Protein AF-A0A1F4HMY3-F1 (afdb_monomer)

Mean predicted aligned error: 10.83 Å

Radius of gyration: 18.83 Å; Cα contacts (8 Å, |Δi|>4): 288; chains: 1; bounding box: 43×31×56 Å

Nearest PDB structures (foldseek):
  2gb5-assembly1_B  TM=5.954E-01  e=1.796E-12  Escherichia coli K-12
  5isy-assembly1_C  TM=5.481E-01  e=9.722E-13  Escherichia coli K-12
  5isy-assembly1_A  TM=5.514E-01  e=5.417E-12  Escherichia coli K-12
  5iw5-assembly2_A-3  TM=5.013E-01  e=1.909E-12  Escherichia coli B354
  6o3p-assembly1_B  TM=5.286E-01  e=3.718E-08  Mus musculus

Foldseek 3Di:
DPFWDKDFQDLDLDPDADPCVVQVVQFLAKDWQQDDPNHTDMQTHHPDHDPRIDIDGLVVVLVSHDVVVSVSSVVSSQQVQCQVQPLAQNVPRHDFDFDDDAHDPGDPVRRVQVRCCQAFNWGWDDWDWDDWDFDVRVTDIDTDTDTHTDDGGGDGHPSRHPDDDDDDLVGGDDAHDPVDPRSVVSVVVSVCVVVVNDD

Structure (mmCIF, N/CA/C/O backbone):
data_AF-A0A1F4HMY3-F1
#
_entry.id   AF-A0A1F4HMY3-F1
#
loop_
_atom_site.group_PDB
_atom_site.id
_atom_site.type_symbol
_atom_site.label_atom_id
_atom_site.label_alt_id
_atom_site.label_comp_id
_atom_site.label_asym_id
_atom_site.label_entity_id
_atom_site.label_seq_id
_atom_site.pdbx_PDB_ins_code
_atom_site.Cartn_x
_atom_site.Cartn_y
_atom_site.Cartn_z
_atom_site.occupancy
_atom_site.B_iso_or_equiv
_atom_site.auth_seq_id
_atom_site.auth_comp_id
_atom_site.auth_asym_id
_atom_site.auth_atom_id
_atom_site.pdbx_PDB_model_num
ATOM 1 N N . MET A 1 1 ? 6.008 -14.952 -5.592 1.00 52.78 1 MET A N 1
ATOM 2 C CA . MET A 1 1 ? 7.063 -13.999 -5.964 1.00 52.78 1 MET A CA 1
ATOM 3 C C . MET A 1 1 ? 7.029 -13.856 -7.468 1.00 52.78 1 MET A C 1
ATOM 5 O O . MET A 1 1 ? 7.242 -14.863 -8.141 1.00 52.78 1 MET A O 1
ATOM 9 N N . GLN A 1 2 ? 6.734 -12.659 -7.979 1.00 61.81 2 GLN A N 1
ATOM 10 C CA . GLN A 1 2 ? 6.996 -12.291 -9.372 1.00 61.81 2 GLN A CA 1
ATOM 11 C C . GLN A 1 2 ? 8.471 -12.614 -9.659 1.00 61.81 2 GLN A C 1
ATOM 13 O O . GLN A 1 2 ? 9.373 -12.040 -9.049 1.00 61.81 2 GLN A O 1
ATOM 18 N N . ARG A 1 3 ? 8.725 -13.640 -10.476 1.00 74.31 3 ARG A N 1
ATOM 19 C CA . ARG A 1 3 ? 10.076 -14.204 -10.664 1.00 74.31 3 ARG A CA 1
ATOM 20 C C . ARG A 1 3 ? 10.751 -13.730 -11.933 1.00 74.31 3 ARG A C 1
ATOM 22 O O . ARG A 1 3 ? 11.935 -14.007 -12.104 1.00 74.31 3 ARG A O 1
ATOM 29 N N . GLU A 1 4 ? 10.022 -13.034 -12.792 1.00 88.31 4 GLU A N 1
ATOM 30 C CA . GLU A 1 4 ? 10.475 -12.654 -14.118 1.00 88.31 4 GLU A CA 1
ATOM 31 C C . GLU A 1 4 ? 10.206 -11.171 -14.359 1.00 88.31 4 GLU A C 1
ATOM 33 O O . GLU A 1 4 ? 9.163 -10.647 -13.967 1.00 88.31 4 GLU A O 1
ATOM 38 N N . LEU A 1 5 ? 11.176 -10.509 -14.982 1.00 89.81 5 LEU A N 1
ATOM 39 C CA . LEU A 1 5 ? 11.075 -9.152 -15.496 1.00 89.81 5 LEU A CA 1
ATOM 40 C C . LEU A 1 5 ? 11.056 -9.244 -17.021 1.00 89.81 5 LEU A C 1
ATOM 42 O O . LEU A 1 5 ? 11.906 -9.919 -17.605 1.00 89.81 5 LEU A O 1
ATOM 46 N N . LEU A 1 6 ? 10.097 -8.577 -17.658 1.00 89.94 6 LEU A N 1
ATOM 47 C CA . LEU A 1 6 ? 10.089 -8.448 -19.109 1.00 89.94 6 LEU A CA 1
ATOM 48 C C . LEU A 1 6 ? 11.174 -7.448 -19.513 1.00 89.94 6 LEU A C 1
ATOM 50 O O . LEU A 1 6 ? 11.216 -6.339 -18.986 1.00 89.94 6 LEU A O 1
ATOM 54 N N . LEU A 1 7 ? 12.039 -7.841 -20.443 1.00 86.44 7 LEU A N 1
ATOM 55 C CA . LEU A 1 7 ? 13.052 -6.976 -21.047 1.00 86.44 7 LEU A CA 1
ATOM 56 C C . LEU A 1 7 ? 12.961 -7.074 -22.576 1.00 86.44 7 LEU A C 1
ATOM 58 O O . LEU A 1 7 ? 12.654 -8.158 -23.075 1.00 86.44 7 LEU A O 1
ATOM 62 N N . PRO A 1 8 ? 13.236 -5.992 -23.322 1.00 83.06 8 PRO A N 1
ATOM 63 C CA . PRO A 1 8 ? 13.287 -6.055 -24.776 1.00 83.06 8 PRO A CA 1
ATOM 64 C C . PRO A 1 8 ? 14.425 -6.974 -25.257 1.00 83.06 8 PRO A C 1
ATOM 66 O O . PRO A 1 8 ? 15.438 -7.157 -24.572 1.00 83.06 8 PRO A O 1
ATOM 69 N N . ASP A 1 9 ? 14.242 -7.570 -26.435 1.00 73.19 9 ASP A N 1
ATOM 70 C CA . ASP A 1 9 ? 15.169 -8.547 -27.025 1.00 73.19 9 ASP A CA 1
ATOM 71 C C . ASP A 1 9 ? 16.555 -7.960 -27.318 1.00 73.19 9 ASP A C 1
ATOM 73 O O . ASP A 1 9 ? 17.570 -8.645 -27.163 1.00 73.19 9 ASP A O 1
ATOM 77 N N . GLU A 1 10 ? 16.616 -6.678 -27.679 1.00 63.47 10 GLU A N 1
ATOM 78 C CA . GLU A 1 10 ? 17.872 -5.968 -27.885 1.00 63.47 10 GLU A CA 1
ATOM 79 C C . GLU A 1 10 ? 18.423 -5.463 -26.547 1.00 63.47 10 GLU A C 1
ATOM 81 O O . GLU A 1 10 ? 17.787 -4.699 -25.821 1.00 63.47 10 GLU A O 1
ATOM 86 N N . GLN A 1 11 ? 19.638 -5.907 -26.219 1.00 56.41 11 GLN A N 1
ATOM 87 C CA . GLN A 1 11 ? 20.455 -5.387 -25.124 1.00 56.41 11 GLN A CA 1
ATOM 88 C C . GLN A 1 11 ? 20.822 -3.919 -25.403 1.00 56.41 11 GLN A C 1
ATOM 90 O O . GLN A 1 11 ? 21.946 -3.626 -25.800 1.00 56.41 11 GLN A O 1
ATOM 95 N N . ALA A 1 12 ? 19.893 -2.987 -25.213 1.00 48.97 12 ALA A N 1
ATOM 96 C CA . ALA A 1 12 ? 20.230 -1.575 -25.158 1.00 48.97 12 ALA A CA 1
ATOM 97 C C . ALA A 1 12 ? 20.600 -1.234 -23.701 1.00 48.97 12 ALA A C 1
ATOM 99 O O . ALA A 1 12 ? 19.738 -1.319 -22.823 1.00 48.97 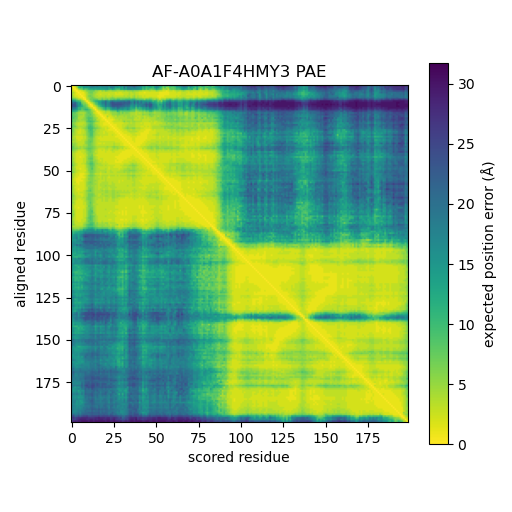12 ALA A O 1
ATOM 100 N N . PRO A 1 13 ? 21.865 -0.884 -23.403 1.00 50.09 13 PRO A N 1
ATOM 101 C CA . PRO A 1 13 ? 22.283 -0.477 -22.058 1.00 50.09 13 PRO A CA 1
ATOM 102 C C . PRO A 1 13 ? 21.598 0.818 -21.586 1.00 50.09 13 PRO A C 1
ATOM 104 O O . PRO A 1 13 ? 21.563 1.083 -20.386 1.00 50.09 13 PRO A O 1
ATOM 107 N N . ASP A 1 14 ? 20.993 1.565 -22.514 1.00 54.25 14 ASP A N 1
ATOM 108 C CA . ASP A 1 14 ? 20.236 2.784 -22.260 1.00 54.25 14 ASP A CA 1
ATOM 109 C C . ASP A 1 14 ? 18.737 2.499 -22.402 1.00 54.25 14 ASP A C 1
ATOM 111 O O . ASP A 1 14 ? 18.151 2.595 -23.482 1.00 54.25 14 ASP A O 1
ATOM 115 N N . PHE A 1 15 ? 18.109 2.113 -21.292 1.00 64.44 15 PHE A N 1
ATOM 116 C CA . PHE A 1 15 ? 16.655 2.035 -21.178 1.00 64.44 15 PHE A CA 1
ATOM 117 C C . PHE A 1 15 ? 16.069 3.429 -21.438 1.00 64.44 15 PHE A C 1
ATOM 119 O O . PHE A 1 15 ? 16.101 4.296 -20.564 1.00 64.44 15 PHE A O 1
ATOM 126 N N . GLN A 1 16 ? 15.559 3.668 -22.645 1.00 70.88 16 GLN A N 1
ATOM 127 C CA . GLN A 1 16 ? 14.790 4.880 -22.902 1.00 70.88 16 GLN A CA 1
ATOM 128 C C . GLN A 1 16 ? 13.424 4.782 -22.211 1.00 70.88 16 GLN A C 1
ATOM 130 O O . GLN A 1 16 ? 12.864 3.682 -22.123 1.00 70.88 16 GLN A O 1
ATOM 135 N N . PRO A 1 17 ? 12.873 5.910 -21.725 1.00 78.44 17 PRO A N 1
ATOM 136 C CA . PRO A 1 17 ? 11.506 5.956 -21.230 1.00 78.44 17 PRO A CA 1
ATOM 137 C C . PRO A 1 17 ? 10.535 5.378 -22.259 1.00 78.44 17 PRO A C 1
ATOM 139 O O . PRO A 1 17 ? 10.611 5.681 -23.449 1.00 78.44 17 PRO A O 1
ATOM 142 N N . LEU A 1 18 ? 9.636 4.520 -21.791 1.00 80.88 18 LEU A N 1
ATOM 143 C CA . LEU A 1 18 ? 8.630 3.881 -22.628 1.00 80.88 18 LEU A CA 1
ATOM 144 C C . LEU A 1 18 ? 7.341 4.700 -22.606 1.00 80.88 18 LEU A C 1
ATOM 146 O O . LEU A 1 18 ? 7.006 5.313 -21.594 1.00 80.88 18 LEU A O 1
ATOM 150 N N . GLU A 1 19 ? 6.568 4.619 -23.688 1.00 81.56 19 GLU A N 1
ATOM 151 C CA . GLU A 1 19 ? 5.183 5.101 -23.736 1.00 81.56 19 GLU A CA 1
ATOM 152 C C . GLU A 1 19 ? 4.296 4.257 -22.805 1.00 81.56 19 GLU A C 1
ATOM 154 O O . GLU A 1 19 ? 3.671 3.273 -23.212 1.00 81.56 19 GLU A O 1
ATOM 159 N N . VAL A 1 20 ? 4.281 4.620 -21.519 1.00 79.38 20 VAL A N 1
ATOM 160 C CA . VAL A 1 20 ? 3.690 3.822 -20.435 1.00 79.38 20 VAL A CA 1
ATOM 161 C C . VAL A 1 20 ? 2.186 3.608 -20.608 1.00 79.38 20 VAL A C 1
ATOM 163 O O . VAL A 1 20 ? 1.672 2.548 -20.255 1.00 79.38 20 VAL A O 1
ATOM 166 N N . ALA A 1 21 ? 1.488 4.560 -21.238 1.00 81.38 21 ALA A N 1
ATOM 167 C CA . ALA A 1 21 ? 0.049 4.493 -21.491 1.00 81.38 21 ALA A CA 1
ATOM 168 C C . ALA A 1 21 ? -0.360 3.213 -22.239 1.00 81.38 21 ALA A C 1
ATOM 170 O O . ALA A 1 21 ? -1.387 2.614 -21.920 1.00 81.38 21 ALA A O 1
ATOM 171 N N . ARG A 1 22 ? 0.476 2.743 -23.177 1.00 82.19 22 ARG A N 1
ATOM 172 C CA . ARG A 1 22 ? 0.248 1.487 -23.905 1.00 82.19 22 ARG A CA 1
ATOM 173 C C . ARG A 1 22 ? 0.240 0.278 -22.973 1.00 82.19 22 ARG A C 1
ATOM 175 O O . ARG A 1 22 ? -0.554 -0.632 -23.162 1.00 82.19 22 ARG A O 1
ATOM 182 N N . PHE A 1 23 ? 1.135 0.253 -21.993 1.00 84.12 23 PHE A N 1
ATOM 183 C CA . PHE A 1 23 ? 1.281 -0.882 -21.085 1.00 84.12 23 PHE A CA 1
ATOM 184 C C . PHE A 1 23 ? 0.245 -0.845 -19.962 1.00 84.12 23 PHE A C 1
ATOM 186 O O . PHE A 1 23 ? -0.242 -1.892 -19.552 1.00 84.12 23 PHE A O 1
ATOM 193 N N . LEU A 1 24 ? -0.131 0.350 -19.497 1.00 83.75 24 LEU A N 1
ATOM 194 C CA . LEU A 1 24 ? -1.151 0.519 -18.460 1.00 83.75 24 LEU A CA 1
ATOM 195 C C . LEU A 1 24 ? -2.551 0.113 -18.928 1.00 83.75 24 LEU A C 1
ATOM 197 O O . LEU A 1 24 ? -3.347 -0.319 -18.099 1.00 83.75 24 LEU A O 1
ATOM 201 N N . ALA A 1 25 ? -2.850 0.247 -20.223 1.00 83.44 25 ALA A N 1
ATOM 202 C CA . ALA A 1 25 ? -4.143 -0.140 -20.785 1.00 83.44 25 ALA A CA 1
ATOM 203 C C . ALA A 1 25 ? -4.409 -1.654 -20.680 1.00 83.44 25 ALA A C 1
ATOM 205 O O . ALA A 1 25 ? -5.534 -2.056 -20.396 1.00 83.44 25 ALA A O 1
ATOM 206 N N . ASP A 1 26 ? -3.366 -2.471 -20.853 1.00 84.38 26 ASP A N 1
ATOM 207 C CA . ASP A 1 26 ? -3.456 -3.938 -20.855 1.00 84.38 26 ASP A CA 1
ATOM 208 C C . ASP A 1 26 ? -3.020 -4.571 -19.517 1.00 84.38 26 ASP A C 1
ATOM 210 O O . ASP A 1 26 ? -2.945 -5.797 -19.392 1.00 84.38 26 ASP A O 1
ATOM 214 N N . ALA A 1 27 ? -2.691 -3.755 -18.511 1.00 87.81 27 ALA A N 1
ATOM 215 C CA . ALA A 1 27 ? -2.152 -4.228 -17.243 1.00 87.81 27 ALA A CA 1
ATOM 216 C C . ALA A 1 27 ? -3.227 -4.866 -16.348 1.00 87.81 27 ALA A C 1
ATOM 218 O O . ALA A 1 27 ? -4.287 -4.295 -16.106 1.00 87.81 27 ALA A O 1
ATOM 219 N N . THR A 1 28 ? -2.914 -6.031 -15.778 1.00 86.94 28 THR A N 1
ATOM 220 C CA . THR A 1 28 ? -3.741 -6.699 -14.757 1.00 86.94 28 THR A CA 1
ATOM 221 C C . THR A 1 28 ? -3.465 -6.193 -13.341 1.00 86.94 28 THR A C 1
ATOM 223 O O . THR A 1 28 ? -4.239 -6.475 -12.432 1.00 86.94 28 THR A O 1
ATOM 226 N N . ALA A 1 29 ? -2.331 -5.521 -13.141 1.00 84.06 29 ALA A N 1
ATOM 227 C CA . ALA A 1 29 ? -1.952 -4.823 -11.916 1.00 84.06 29 ALA A CA 1
ATOM 228 C C . ALA A 1 29 ? -0.993 -3.688 -12.289 1.00 84.06 29 ALA A C 1
ATOM 230 O O . ALA A 1 29 ? -0.171 -3.860 -13.198 1.00 84.06 29 ALA A O 1
ATOM 231 N N . ARG A 1 30 ? -1.090 -2.548 -11.604 1.00 88.25 30 ARG A N 1
ATOM 232 C CA . ARG A 1 30 ? -0.265 -1.360 -11.856 1.00 88.25 30 ARG A CA 1
ATOM 233 C C . ARG A 1 30 ? 0.034 -0.649 -10.543 1.00 88.25 30 ARG A C 1
ATOM 235 O O . ARG A 1 30 ? -0.871 -0.481 -9.744 1.00 88.25 30 ARG A O 1
ATOM 242 N N . HIS A 1 31 ? 1.282 -0.245 -10.359 1.00 83.81 31 HIS A N 1
ATOM 243 C CA . HIS A 1 31 ? 1.765 0.460 -9.173 1.00 83.81 31 HIS A CA 1
ATOM 244 C C . HIS A 1 31 ? 2.697 1.580 -9.618 1.00 83.81 31 HIS A C 1
ATOM 246 O O . HIS A 1 31 ? 3.630 1.329 -10.388 1.00 83.81 31 HIS A O 1
ATOM 252 N N . TYR A 1 32 ? 2.447 2.804 -9.166 1.00 87.00 32 TYR A N 1
ATOM 253 C CA . TYR A 1 32 ? 3.378 3.906 -9.378 1.00 87.00 32 TYR A CA 1
ATOM 254 C C . TYR A 1 32 ? 4.542 3.786 -8.384 1.00 87.00 32 TYR A C 1
ATOM 256 O O . TYR A 1 32 ? 4.349 3.386 -7.242 1.00 87.00 32 TYR A O 1
ATOM 264 N N . LEU A 1 33 ? 5.774 4.030 -8.837 1.00 83.06 33 LEU A N 1
ATOM 265 C CA . LEU A 1 33 ? 6.992 3.848 -8.029 1.00 83.06 33 LEU A CA 1
ATOM 266 C C . LEU A 1 33 ? 7.735 5.165 -7.752 1.00 83.06 33 LEU A C 1
ATOM 268 O O . LEU A 1 33 ? 8.851 5.126 -7.213 1.00 83.06 33 LEU A O 1
ATOM 272 N N . GLY A 1 34 ? 7.160 6.296 -8.163 1.00 81.31 34 GLY A N 1
ATOM 273 C CA . GLY A 1 34 ? 7.780 7.618 -8.136 1.00 81.31 34 GLY A CA 1
ATOM 274 C C . GLY A 1 34 ? 8.546 7.974 -9.418 1.00 81.31 34 GLY A C 1
ATOM 275 O O . GLY A 1 34 ? 8.424 7.321 -10.457 1.00 81.31 34 GLY A O 1
ATOM 276 N N . ARG A 1 35 ? 9.375 9.026 -9.342 1.00 86.75 35 ARG A N 1
ATOM 277 C CA . ARG A 1 35 ? 10.197 9.523 -10.465 1.00 86.75 35 ARG A CA 1
ATOM 278 C C . ARG A 1 35 ? 11.673 9.175 -10.308 1.00 86.75 35 ARG A C 1
ATOM 280 O O . ARG A 1 35 ? 12.255 9.368 -9.243 1.00 86.75 35 ARG A O 1
ATOM 287 N N . LEU A 1 36 ? 12.309 8.770 -11.406 1.00 83.88 36 LEU A N 1
ATOM 288 C CA . LEU A 1 36 ? 13.759 8.606 -11.520 1.00 83.88 36 LEU A CA 1
ATOM 289 C C . LEU A 1 36 ? 14.289 9.507 -12.636 1.00 83.88 36 LEU A C 1
ATOM 291 O O . LEU A 1 36 ? 13.929 9.318 -13.791 1.00 83.88 36 LEU A O 1
ATOM 295 N N . ALA A 1 37 ? 15.156 10.469 -12.301 1.00 86.00 37 ALA A N 1
ATOM 296 C CA . ALA A 1 37 ? 15.707 11.432 -13.266 1.00 86.00 37 ALA A CA 1
ATOM 297 C C . ALA A 1 37 ? 14.615 12.070 -14.151 1.00 86.00 37 ALA A C 1
ATOM 299 O O . ALA A 1 37 ? 14.727 12.099 -15.371 1.00 86.00 37 ALA A O 1
ATOM 300 N N . GLU A 1 38 ? 13.540 12.536 -13.506 1.00 85.88 38 GLU A N 1
ATOM 301 C CA . GLU A 1 38 ? 12.350 13.129 -14.133 1.00 85.88 38 GLU A CA 1
ATOM 302 C C . GLU A 1 38 ? 11.441 12.173 -14.922 1.00 85.88 38 GLU A C 1
ATOM 304 O O . GLU A 1 38 ? 10.399 12.612 -15.408 1.00 85.88 38 GLU A O 1
ATOM 309 N N . VAL A 1 39 ? 11.755 10.879 -14.969 1.00 86.19 39 VAL A N 1
ATOM 310 C CA . VAL A 1 39 ? 10.951 9.855 -15.643 1.00 86.19 39 VAL A CA 1
ATOM 311 C C . VAL A 1 39 ? 10.036 9.151 -14.645 1.00 86.19 39 VAL A C 1
ATOM 313 O O . VAL A 1 39 ? 10.506 8.605 -13.644 1.00 86.19 39 VAL A O 1
ATOM 316 N N . ASP A 1 40 ? 8.736 9.138 -14.931 1.00 88.31 40 ASP A N 1
ATOM 317 C CA . ASP A 1 40 ? 7.738 8.403 -14.151 1.00 88.31 40 ASP A CA 1
ATOM 318 C C . ASP A 1 40 ? 7.987 6.895 -14.243 1.00 88.31 40 ASP A C 1
ATOM 320 O O . ASP A 1 40 ? 8.066 6.315 -15.329 1.00 88.31 40 ASP A O 1
ATOM 324 N N . CYS A 1 41 ? 8.113 6.246 -13.090 1.00 88.81 41 CYS A N 1
ATOM 325 C CA . CYS A 1 41 ? 8.402 4.825 -12.995 1.00 88.81 41 CYS A CA 1
ATOM 326 C C . CYS A 1 41 ? 7.158 4.063 -12.547 1.00 88.81 41 CYS A C 1
ATOM 328 O O . CYS A 1 41 ? 6.557 4.377 -11.525 1.00 88.81 41 CYS A O 1
ATOM 330 N N . TRP A 1 42 ? 6.809 3.016 -13.289 1.00 91.50 42 TRP A N 1
ATOM 331 C CA . TRP A 1 42 ? 5.642 2.181 -13.020 1.00 91.50 42 TRP A CA 1
ATOM 332 C C . TRP A 1 42 ? 6.041 0.708 -12.953 1.00 91.50 42 TRP A C 1
ATOM 334 O O . TRP A 1 42 ? 6.845 0.236 -13.759 1.00 91.50 42 TRP A O 1
ATOM 344 N N . ALA A 1 43 ? 5.447 -0.036 -12.024 1.00 90.50 43 ALA A N 1
ATOM 345 C CA . ALA A 1 43 ? 5.414 -1.490 -12.061 1.00 90.50 43 ALA A CA 1
ATOM 346 C C . ALA A 1 43 ? 4.091 -1.940 -12.676 1.00 90.50 43 ALA A C 1
ATOM 348 O O . ALA A 1 43 ? 3.026 -1.515 -12.236 1.00 90.50 43 ALA A O 1
ATOM 349 N N . VAL A 1 44 ? 4.150 -2.823 -13.671 1.00 91.62 44 VAL A N 1
ATOM 350 C CA . VAL A 1 44 ? 2.955 -3.366 -14.325 1.00 91.62 44 VAL A CA 1
ATOM 351 C C . VAL A 1 44 ? 3.045 -4.882 -14.441 1.00 91.62 44 VAL A C 1
ATOM 353 O O . VAL A 1 44 ? 4.106 -5.433 -14.736 1.00 91.62 44 VAL A O 1
ATOM 356 N N . SER A 1 45 ? 1.919 -5.560 -14.227 1.00 90.62 45 SER A N 1
ATOM 357 C CA . SER A 1 45 ? 1.743 -6.971 -14.570 1.00 90.62 45 SER A CA 1
ATOM 358 C C . SER A 1 45 ? 0.930 -7.061 -15.854 1.00 90.62 45 SER A C 1
ATOM 360 O O . SER A 1 45 ? -0.155 -6.491 -15.931 1.00 90.62 45 SER A O 1
ATOM 362 N N . LEU A 1 46 ? 1.445 -7.773 -16.855 1.00 89.94 46 LEU A N 1
ATOM 363 C CA . LEU A 1 46 ? 0.784 -7.971 -18.145 1.00 89.94 46 LEU A CA 1
ATOM 364 C C . LEU A 1 46 ? 0.311 -9.425 -18.273 1.00 89.94 46 LEU A C 1
ATOM 366 O O . LEU A 1 46 ? 0.997 -10.326 -17.782 1.00 89.94 46 LEU A O 1
ATOM 370 N N . PRO A 1 47 ? -0.810 -9.687 -18.967 1.00 87.62 47 PRO A N 1
ATOM 371 C CA . PRO A 1 47 ? -1.318 -11.044 -19.162 1.00 87.62 47 PRO A CA 1
ATOM 372 C C . PRO A 1 47 ? -0.405 -11.896 -20.061 1.00 87.62 47 PRO A C 1
ATOM 374 O O . PRO A 1 47 ? -0.415 -13.122 -19.957 1.00 87.62 47 PRO A O 1
ATOM 377 N N . ALA A 1 48 ? 0.387 -11.263 -20.934 1.00 89.25 48 ALA A N 1
ATOM 378 C CA . ALA A 1 48 ? 1.387 -11.908 -21.779 1.00 89.25 48 ALA A CA 1
ATOM 379 C C . ALA A 1 48 ? 2.531 -10.932 -22.140 1.00 89.25 48 ALA A C 1
ATOM 381 O O . ALA A 1 48 ? 2.315 -9.716 -22.129 1.00 89.25 48 ALA A O 1
ATOM 382 N N . PRO A 1 49 ? 3.735 -11.432 -22.488 1.00 89.12 49 PRO A N 1
ATOM 383 C CA . PRO A 1 49 ? 4.824 -10.602 -23.000 1.00 89.12 49 PRO A CA 1
ATOM 384 C C . PRO A 1 49 ? 4.440 -9.881 -24.307 1.00 89.12 49 PRO A C 1
ATOM 386 O O . PRO A 1 49 ? 3.944 -10.529 -25.234 1.00 89.12 49 PRO A O 1
ATOM 389 N N . PRO A 1 50 ? 4.690 -8.566 -24.429 1.00 87.19 50 PRO A N 1
ATOM 390 C CA . PRO A 1 50 ? 4.531 -7.844 -25.690 1.00 87.19 50 PRO A CA 1
ATOM 391 C C . PRO A 1 50 ? 5.494 -8.351 -26.782 1.00 87.19 50 PRO A C 1
ATOM 393 O O . PRO A 1 50 ? 6.554 -8.894 -26.467 1.00 87.19 50 PRO A O 1
ATOM 396 N N . PRO A 1 51 ? 5.196 -8.135 -28.078 1.00 85.75 51 PRO A N 1
ATOM 397 C CA . PRO A 1 51 ? 6.125 -8.471 -29.157 1.00 85.75 51 PRO A CA 1
ATOM 398 C C . PRO A 1 51 ? 7.500 -7.812 -28.970 1.00 85.75 51 PRO A C 1
ATOM 400 O O . PRO A 1 51 ? 7.577 -6.606 -28.731 1.00 85.75 51 PRO A O 1
ATOM 403 N N . GLY A 1 52 ? 8.571 -8.603 -29.092 1.00 86.19 52 GLY A N 1
ATOM 404 C CA . GLY A 1 52 ? 9.953 -8.148 -28.892 1.00 86.19 52 GLY A CA 1
ATOM 405 C C . GLY A 1 52 ? 10.379 -8.010 -27.426 1.00 86.19 52 GLY A C 1
ATOM 406 O O . GLY A 1 52 ? 11.437 -7.442 -27.166 1.00 86.19 52 GLY A O 1
ATOM 407 N N . TRP A 1 53 ? 9.562 -8.490 -26.481 1.00 88.25 53 TRP A N 1
ATOM 408 C CA . TRP A 1 53 ? 9.883 -8.558 -25.058 1.00 88.25 53 TRP A CA 1
ATOM 409 C C . TRP A 1 53 ? 9.954 -10.005 -24.589 1.00 88.25 53 TRP A C 1
ATOM 411 O O . TRP A 1 53 ? 9.064 -10.812 -24.864 1.00 88.25 53 TRP A O 1
ATOM 421 N N . GLN A 1 54 ? 10.978 -10.312 -23.802 1.00 87.94 54 GLN A N 1
ATOM 422 C CA . GLN A 1 54 ? 11.200 -11.635 -23.241 1.00 87.94 54 GLN A CA 1
ATOM 423 C C . GLN A 1 54 ? 11.190 -11.608 -21.711 1.00 87.94 54 GLN A C 1
ATOM 425 O O . GLN A 1 54 ? 11.813 -10.731 -21.100 1.00 87.94 54 GLN A O 1
ATOM 430 N N . PRO A 1 55 ? 10.532 -12.587 -21.063 1.00 90.94 55 PRO A N 1
ATOM 431 C CA . PRO A 1 55 ? 10.662 -12.784 -19.630 1.00 90.94 55 PRO A CA 1
ATOM 432 C C . PRO A 1 55 ? 12.080 -13.245 -19.300 1.00 90.94 55 PRO A C 1
ATOM 434 O O . PRO A 1 55 ? 12.600 -14.199 -19.879 1.00 90.94 55 PRO A O 1
ATOM 437 N N . ARG A 1 56 ? 12.716 -12.569 -18.343 1.00 89.88 56 ARG A N 1
ATOM 438 C CA . ARG A 1 56 ? 14.004 -12.980 -17.782 1.00 89.88 56 ARG A CA 1
ATOM 439 C C . ARG A 1 56 ? 13.891 -13.163 -16.277 1.00 89.88 56 ARG A C 1
ATOM 441 O O . ARG A 1 56 ? 13.260 -12.330 -15.628 1.00 89.88 56 ARG A O 1
ATOM 448 N N . PRO A 1 57 ? 14.547 -14.177 -15.682 1.00 89.38 57 PRO A N 1
ATOM 449 C CA . PRO A 1 57 ? 14.568 -14.335 -14.234 1.00 89.38 57 PRO A CA 1
ATOM 450 C C . PRO A 1 57 ? 15.043 -13.051 -13.546 1.00 89.38 57 PRO A C 1
ATOM 452 O O . PRO A 1 57 ? 16.123 -12.548 -13.857 1.00 89.38 57 PRO A O 1
ATOM 455 N N . LEU A 1 58 ? 14.265 -12.545 -12.588 1.00 86.12 58 LEU A N 1
ATOM 456 C CA . LEU A 1 58 ? 14.434 -11.226 -11.969 1.00 86.12 58 LEU A CA 1
ATOM 457 C C . LEU A 1 58 ? 15.869 -10.985 -11.487 1.00 86.12 58 LEU A C 1
ATOM 459 O O . LEU A 1 58 ? 16.456 -9.949 -11.773 1.00 86.12 58 LEU A O 1
ATOM 463 N N . ARG A 1 59 ? 16.472 -11.974 -10.815 1.00 82.19 59 ARG A N 1
ATOM 464 C CA . ARG A 1 59 ? 17.862 -11.884 -10.341 1.00 82.19 59 ARG A CA 1
ATOM 465 C C . ARG A 1 59 ? 18.851 -11.663 -11.489 1.00 82.19 59 ARG A C 1
ATOM 467 O O . ARG A 1 59 ? 19.741 -10.830 -11.365 1.00 82.19 59 ARG A O 1
ATOM 474 N N . SER A 1 60 ? 18.704 -12.412 -12.582 1.00 82.88 60 SER A N 1
ATOM 475 C CA . SER A 1 60 ? 19.573 -12.285 -13.755 1.00 82.88 60 SER A CA 1
ATOM 476 C C . SER A 1 60 ? 19.333 -10.960 -14.477 1.00 82.88 60 SER A C 1
ATOM 478 O O . SER A 1 60 ? 20.293 -10.317 -14.887 1.00 82.88 60 SER A O 1
ATOM 480 N N . ALA A 1 61 ? 18.076 -10.518 -14.565 1.00 86.00 61 ALA A N 1
ATOM 481 C CA . ALA A 1 61 ? 17.717 -9.226 -15.136 1.00 86.00 61 ALA A CA 1
ATOM 482 C C . ALA A 1 61 ? 18.344 -8.066 -14.344 1.00 86.00 61 ALA A C 1
ATOM 484 O O . ALA A 1 61 ? 19.050 -7.246 -14.923 1.00 86.00 61 AL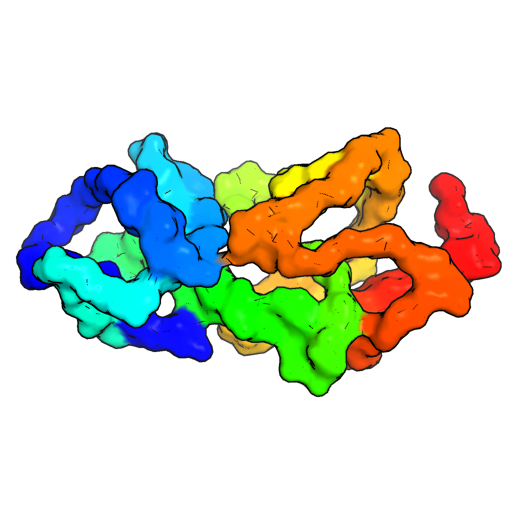A A O 1
ATOM 485 N N . MET A 1 62 ? 18.187 -8.047 -13.017 1.00 84.75 62 MET A N 1
ATOM 486 C CA . MET A 1 62 ? 18.771 -7.024 -12.138 1.00 84.75 62 MET A CA 1
ATOM 487 C C . MET A 1 62 ? 20.296 -6.934 -12.265 1.00 84.75 62 MET A C 1
ATOM 489 O O . MET A 1 62 ? 20.838 -5.838 -12.231 1.00 84.75 62 MET A O 1
ATOM 493 N N . GLN A 1 63 ? 20.984 -8.068 -12.433 1.00 80.19 63 GLN A N 1
ATOM 494 C CA . GLN A 1 63 ? 22.439 -8.104 -12.630 1.00 80.19 63 GLN A CA 1
ATOM 495 C C . GLN A 1 63 ? 22.882 -7.541 -13.988 1.00 80.19 63 GLN A C 1
ATOM 497 O O . GLN A 1 63 ? 24.026 -7.117 -14.117 1.00 80.19 63 GLN A O 1
ATOM 502 N N . SER A 1 64 ? 22.000 -7.555 -14.992 1.00 82.50 64 SER A N 1
ATOM 503 C CA . SER A 1 64 ? 22.269 -6.995 -16.324 1.00 82.50 64 SER A CA 1
ATOM 504 C C . SER A 1 64 ? 21.918 -5.510 -16.458 1.00 82.50 64 SER A C 1
ATOM 506 O O . SER A 1 64 ? 22.295 -4.886 -17.444 1.00 82.50 64 SER A O 1
ATOM 508 N N . LEU A 1 65 ? 21.196 -4.949 -15.484 1.00 82.31 65 LEU A N 1
ATOM 509 C CA . LEU A 1 65 ? 20.793 -3.546 -15.457 1.00 82.31 65 LEU A CA 1
ATOM 510 C C . LEU A 1 65 ? 21.820 -2.699 -14.700 1.00 82.31 65 LEU A C 1
ATOM 512 O O . 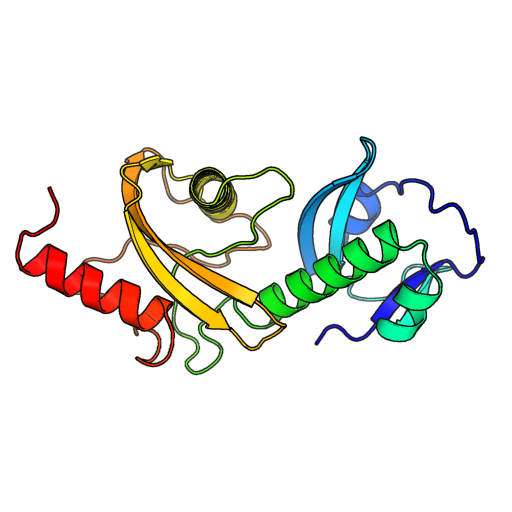LEU A 1 65 ? 22.522 -3.182 -13.809 1.00 82.31 65 LEU A O 1
ATOM 516 N N . VAL A 1 66 ? 21.858 -1.399 -14.998 1.00 82.88 66 VAL A N 1
ATOM 517 C CA . VAL A 1 66 ? 22.584 -0.442 -14.152 1.00 82.88 66 VAL A CA 1
ATOM 518 C C . VAL A 1 66 ? 22.000 -0.443 -12.727 1.00 82.88 66 VAL A C 1
ATOM 520 O O . VAL A 1 66 ? 20.793 -0.655 -12.569 1.00 82.88 66 VAL A O 1
ATOM 523 N N . PRO A 1 67 ? 22.802 -0.177 -11.674 1.00 79.31 67 PRO A N 1
ATOM 524 C CA . PRO A 1 67 ? 22.394 -0.413 -10.284 1.00 79.31 67 PRO A CA 1
ATOM 525 C C . PRO A 1 67 ? 21.064 0.231 -9.880 1.00 79.31 67 PRO A C 1
ATOM 527 O O . PRO A 1 67 ? 20.265 -0.394 -9.184 1.00 79.31 67 PRO A O 1
ATOM 530 N N . VAL A 1 68 ? 20.800 1.455 -10.346 1.00 81.75 68 VAL A N 1
ATOM 531 C CA . VAL A 1 68 ? 19.562 2.179 -10.025 1.00 81.75 68 VAL A CA 1
ATOM 532 C C . VAL A 1 68 ? 18.324 1.526 -10.646 1.00 81.75 68 VAL A C 1
ATOM 534 O O . VAL A 1 68 ? 17.308 1.378 -9.972 1.00 81.75 68 VAL A O 1
ATOM 537 N N . LEU A 1 69 ? 18.426 1.037 -11.886 1.00 84.69 69 LEU A N 1
ATOM 538 C CA . LEU A 1 69 ? 17.345 0.305 -12.550 1.00 84.69 69 LEU A CA 1
ATOM 539 C C . LEU A 1 69 ? 17.181 -1.101 -11.967 1.00 84.69 69 LEU A C 1
ATOM 541 O O . LEU A 1 69 ? 16.060 -1.582 -11.838 1.00 84.69 69 LEU A O 1
ATOM 545 N N . GLY A 1 70 ? 18.275 -1.743 -11.549 1.00 83.88 70 GLY A N 1
ATOM 546 C CA . GLY A 1 70 ? 18.220 -3.003 -10.809 1.00 83.88 70 GLY A CA 1
ATOM 547 C C . GLY A 1 70 ? 17.471 -2.859 -9.479 1.00 83.88 70 GLY A C 1
ATOM 548 O O . GLY A 1 70 ? 16.605 -3.678 -9.171 1.00 83.88 70 GLY A O 1
ATOM 549 N N . ALA A 1 71 ? 17.747 -1.799 -8.713 1.00 81.69 71 ALA A N 1
ATOM 550 C CA . ALA A 1 71 ? 17.031 -1.497 -7.473 1.00 81.69 71 ALA A CA 1
ATOM 551 C C . ALA A 1 71 ? 15.543 -1.201 -7.724 1.00 81.69 71 ALA A C 1
ATOM 553 O O . ALA A 1 71 ? 14.685 -1.740 -7.022 1.00 81.69 71 ALA A O 1
ATOM 554 N N . LEU A 1 72 ? 15.236 -0.414 -8.761 1.00 86.19 72 LEU A N 1
ATOM 555 C CA . LEU A 1 72 ? 13.864 -0.117 -9.172 1.00 86.19 72 LEU A CA 1
ATOM 556 C C . LEU A 1 72 ? 13.105 -1.383 -9.597 1.00 86.19 72 LEU A C 1
ATOM 558 O O . LEU A 1 72 ? 11.981 -1.591 -9.153 1.00 86.19 72 LEU A O 1
ATOM 562 N N . ALA A 1 73 ? 13.729 -2.275 -10.373 1.00 87.38 73 ALA A N 1
ATOM 563 C CA . ALA A 1 73 ? 13.152 -3.567 -10.748 1.00 87.38 73 ALA A CA 1
ATOM 564 C C . ALA A 1 73 ? 12.891 -4.464 -9.525 1.00 87.38 73 ALA A C 1
ATOM 566 O O . ALA A 1 73 ? 11.870 -5.149 -9.457 1.00 87.38 73 ALA A O 1
ATOM 567 N N . GLY A 1 74 ? 13.787 -4.433 -8.533 1.00 84.44 74 GLY A N 1
ATOM 568 C CA . GLY A 1 74 ? 13.587 -5.102 -7.249 1.00 84.44 74 GLY A CA 1
ATOM 569 C C . GLY A 1 74 ? 12.361 -4.570 -6.502 1.00 84.44 74 GLY A C 1
ATOM 570 O O . GLY A 1 74 ? 11.522 -5.363 -6.076 1.00 84.44 74 GLY A O 1
ATOM 571 N N . ARG A 1 75 ? 12.221 -3.241 -6.398 1.00 84.38 75 ARG A N 1
ATOM 572 C CA . ARG A 1 75 ? 11.040 -2.585 -5.809 1.00 84.38 75 ARG A CA 1
ATOM 573 C C . ARG A 1 75 ? 9.763 -2.933 -6.580 1.00 84.38 75 ARG A C 1
ATOM 575 O O . ARG A 1 75 ? 8.782 -3.327 -5.962 1.00 84.38 75 ARG A O 1
ATOM 582 N N . ALA A 1 76 ? 9.792 -2.870 -7.911 1.00 88.44 76 ALA A N 1
ATOM 583 C CA . ALA A 1 76 ? 8.661 -3.213 -8.772 1.00 88.44 76 ALA A CA 1
ATOM 584 C C . ALA A 1 76 ? 8.168 -4.647 -8.526 1.00 88.44 76 ALA A C 1
ATOM 586 O O . ALA A 1 76 ? 6.977 -4.883 -8.339 1.00 88.44 76 ALA A O 1
ATOM 587 N N . ALA A 1 77 ? 9.091 -5.612 -8.467 1.00 86.50 77 ALA A N 1
ATOM 588 C CA . ALA A 1 77 ? 8.753 -7.004 -8.189 1.00 86.50 77 ALA A CA 1
ATOM 589 C C . ALA A 1 77 ? 8.186 -7.205 -6.776 1.00 86.50 77 ALA A C 1
ATOM 591 O O . ALA A 1 77 ? 7.343 -8.080 -6.576 1.00 86.50 77 ALA A O 1
ATOM 592 N N . GLN A 1 78 ? 8.642 -6.412 -5.802 1.00 79.69 78 GLN A N 1
ATOM 593 C CA . GLN A 1 78 ? 8.087 -6.430 -4.453 1.00 79.69 78 GLN A CA 1
ATOM 594 C C . GLN A 1 78 ? 6.659 -5.871 -4.423 1.00 79.69 78 GLN A C 1
ATOM 596 O O . GLN A 1 78 ? 5.784 -6.524 -3.859 1.00 79.69 78 GLN A O 1
ATOM 601 N N . ALA A 1 79 ? 6.410 -4.733 -5.076 1.00 82.06 79 ALA A N 1
ATOM 602 C CA . ALA A 1 79 ? 5.084 -4.121 -5.160 1.00 82.06 79 ALA A CA 1
ATOM 603 C C . ALA A 1 79 ? 4.066 -5.050 -5.839 1.00 82.06 79 ALA A C 1
ATOM 605 O O . ALA A 1 79 ? 3.024 -5.357 -5.267 1.00 82.06 79 ALA A O 1
ATOM 606 N N . LEU A 1 80 ? 4.417 -5.612 -7.001 1.00 84.19 80 LEU A N 1
ATOM 607 C CA . LEU A 1 80 ? 3.543 -6.544 -7.723 1.00 84.19 80 LEU A CA 1
ATOM 608 C C . LEU A 1 80 ? 3.305 -7.853 -6.957 1.00 84.19 80 LEU A C 1
ATOM 610 O O . LEU A 1 80 ? 2.220 -8.429 -7.022 1.00 84.19 80 LEU A O 1
ATOM 614 N N . GLU A 1 81 ? 4.303 -8.351 -6.218 1.00 80.94 81 GLU A N 1
ATOM 615 C CA . GLU A 1 81 ? 4.086 -9.517 -5.361 1.00 80.94 81 GLU A CA 1
ATOM 616 C C . GLU A 1 81 ? 3.166 -9.189 -4.189 1.00 80.94 81 GLU A C 1
ATOM 618 O O . GLU A 1 81 ? 2.326 -10.022 -3.837 1.00 80.94 81 GLU A O 1
ATOM 623 N N . TRP A 1 82 ? 3.330 -8.010 -3.588 1.00 73.81 82 TRP A N 1
ATOM 624 C CA . TRP A 1 82 ? 2.476 -7.543 -2.509 1.00 73.81 82 TRP A CA 1
ATOM 625 C C . TRP A 1 82 ? 1.024 -7.447 -2.985 1.00 73.81 82 TRP A C 1
ATOM 627 O O . TRP A 1 82 ? 0.184 -8.141 -2.418 1.00 73.81 82 TRP A O 1
ATOM 637 N N . ASP A 1 83 ? 0.765 -6.760 -4.097 1.00 76.12 83 ASP A N 1
ATOM 638 C CA . ASP A 1 83 ? -0.554 -6.636 -4.735 1.00 76.12 83 ASP A CA 1
ATOM 639 C C . ASP A 1 83 ? -1.248 -7.989 -4.941 1.00 76.12 83 ASP A C 1
ATOM 641 O O . ASP A 1 83 ? -2.415 -8.194 -4.594 1.00 76.12 83 ASP A O 1
ATOM 645 N N . ARG A 1 84 ? -0.486 -8.960 -5.455 1.00 74.50 84 ARG A N 1
ATOM 646 C CA . ARG A 1 84 ? -0.970 -10.317 -5.720 1.00 74.50 84 ARG A CA 1
ATOM 647 C C . ARG A 1 84 ? -1.350 -11.078 -4.450 1.00 74.50 84 ARG A C 1
ATOM 649 O O . ARG A 1 84 ? -2.161 -11.998 -4.520 1.00 74.50 84 ARG A O 1
ATOM 656 N N . SER A 1 85 ? -0.722 -10.774 -3.315 1.00 66.56 85 SER A N 1
ATOM 657 C CA . SER A 1 85 ? -0.821 -11.585 -2.093 1.00 66.56 85 SER A CA 1
ATOM 658 C C . SER A 1 85 ? -1.428 -10.873 -0.878 1.00 66.56 85 SER A C 1
ATOM 660 O O . SER A 1 85 ? -1.686 -11.547 0.120 1.00 66.56 85 SER A O 1
ATOM 662 N N . HIS A 1 86 ? -1.702 -9.565 -0.957 1.00 64.06 86 HIS A N 1
ATOM 663 C CA . HIS A 1 86 ? -2.095 -8.741 0.196 1.00 64.06 86 HIS A CA 1
ATOM 664 C C . HIS A 1 86 ? -3.349 -7.879 -0.003 1.00 64.06 86 HIS A C 1
ATOM 666 O O . HIS A 1 86 ? -3.710 -7.152 0.916 1.00 64.06 86 HIS A O 1
ATOM 672 N N . ARG A 1 87 ? -4.092 -8.041 -1.110 1.00 58.12 87 ARG A N 1
ATOM 673 C CA . ARG A 1 87 ? -5.445 -7.457 -1.265 1.00 58.12 87 ARG A CA 1
ATOM 674 C C . ARG A 1 87 ? -6.433 -7.889 -0.169 1.00 58.12 87 ARG A C 1
ATOM 676 O O . ARG A 1 87 ? -7.360 -7.166 0.173 1.00 58.12 87 ARG A O 1
ATOM 683 N N . PHE A 1 88 ? -6.205 -9.065 0.413 1.00 62.47 88 PHE A N 1
ATOM 684 C CA . PHE A 1 88 ? -6.873 -9.567 1.613 1.00 62.47 88 PHE A CA 1
ATOM 685 C C . PHE A 1 88 ? -5.820 -10.135 2.564 1.00 62.47 88 PHE A C 1
ATOM 687 O O . PHE A 1 88 ? -4.690 -10.410 2.155 1.00 62.47 88 PHE A O 1
ATOM 694 N N . CYS A 1 89 ? -6.176 -10.396 3.827 1.00 59.75 89 CYS A N 1
ATOM 695 C CA . CYS A 1 89 ? -5.272 -11.146 4.698 1.00 59.75 89 CYS A CA 1
ATOM 696 C C . CYS A 1 89 ? -4.939 -12.511 4.065 1.00 59.75 89 CYS A C 1
ATOM 698 O O . CYS A 1 89 ? -5.802 -13.389 4.018 1.00 59.75 89 CYS A O 1
ATOM 700 N N . GLY A 1 90 ? -3.683 -12.724 3.654 1.00 54.78 90 GLY A N 1
ATOM 701 C CA . GLY A 1 90 ? -3.228 -13.948 2.975 1.00 54.78 90 GLY A CA 1
ATOM 702 C C . GLY A 1 90 ? -3.365 -15.250 3.781 1.00 54.78 90 GLY A C 1
ATOM 703 O O . GLY A 1 90 ? -3.085 -16.325 3.260 1.00 54.78 90 GLY A O 1
ATOM 704 N N . VAL A 1 91 ? -3.805 -15.170 5.043 1.00 50.94 91 VAL A N 1
ATOM 705 C CA . VAL A 1 91 ? -4.095 -16.327 5.905 1.00 50.94 91 VAL A CA 1
ATOM 706 C C . VAL A 1 91 ? -5.592 -16.620 6.038 1.00 50.94 91 VAL A C 1
ATOM 708 O O . VAL A 1 91 ? -5.955 -17.782 6.188 1.00 50.94 91 VAL A O 1
ATOM 711 N N . CYS A 1 92 ? -6.475 -15.615 5.987 1.00 62.84 92 CYS A N 1
ATOM 712 C CA . CYS A 1 92 ? -7.907 -15.816 6.259 1.00 62.84 92 CYS A CA 1
ATOM 713 C C . CYS A 1 92 ? -8.876 -15.104 5.299 1.00 62.84 92 CYS A C 1
ATOM 715 O O . CYS A 1 92 ? -10.081 -15.148 5.531 1.00 62.84 92 CYS A O 1
ATOM 717 N N . GLY A 1 93 ? -8.389 -14.437 4.246 1.00 64.56 93 GLY A N 1
ATOM 718 C CA . GLY A 1 93 ? -9.220 -13.822 3.194 1.00 64.56 93 GLY A CA 1
ATOM 719 C C . GLY A 1 93 ? -10.099 -12.655 3.658 1.00 64.56 93 GLY A C 1
ATOM 720 O O . GLY A 1 93 ? -11.031 -12.250 2.979 1.00 64.56 93 GLY A O 1
ATOM 721 N N . THR A 1 94 ? -9.836 -12.136 4.851 1.00 77.00 94 THR A N 1
ATOM 722 C CA . THR A 1 94 ? -10.640 -11.102 5.503 1.00 77.00 94 THR A CA 1
ATOM 723 C C . THR A 1 94 ? -10.170 -9.698 5.098 1.00 77.00 94 THR A C 1
ATOM 725 O O . THR A 1 94 ? -8.959 -9.538 4.891 1.00 77.00 94 THR A O 1
ATOM 728 N N . PRO A 1 95 ? -11.069 -8.687 5.036 1.00 76.75 95 PRO A N 1
ATOM 729 C CA . PRO A 1 95 ? -10.680 -7.287 4.866 1.00 76.75 95 PRO A CA 1
ATOM 730 C C . PRO A 1 95 ? -9.585 -6.868 5.853 1.00 76.75 95 PRO A C 1
ATOM 732 O O . PRO A 1 95 ? -9.554 -7.315 7.003 1.00 76.75 95 PRO A O 1
ATOM 735 N N . THR A 1 96 ? -8.661 -6.029 5.400 1.00 81.12 96 THR A N 1
ATOM 736 C CA . THR A 1 96 ? -7.522 -5.563 6.196 1.00 81.12 96 THR A CA 1
ATOM 737 C C . THR A 1 96 ? -7.416 -4.038 6.156 1.00 81.12 96 THR A C 1
ATOM 739 O O . THR A 1 96 ? -8.220 -3.385 5.497 1.00 81.12 96 THR A O 1
ATOM 742 N N . ALA A 1 97 ? -6.499 -3.471 6.938 1.00 88.56 97 ALA A N 1
ATOM 743 C CA . ALA A 1 97 ? -6.251 -2.032 6.921 1.00 88.56 97 ALA A CA 1
ATOM 744 C C . ALA A 1 97 ? -5.549 -1.632 5.612 1.00 88.56 97 ALA A C 1
ATOM 746 O O . ALA A 1 97 ? -4.796 -2.439 5.068 1.00 88.56 97 ALA A O 1
ATOM 747 N N . LEU A 1 98 ? -5.778 -0.398 5.154 1.00 91.25 98 LEU A N 1
ATOM 748 C CA . LEU A 1 98 ? -5.064 0.190 4.015 1.00 91.25 98 LEU A CA 1
ATOM 749 C C . LEU A 1 98 ? -3.553 0.172 4.275 1.00 91.25 98 LEU A C 1
ATOM 751 O O . LEU A 1 98 ? -3.115 0.343 5.422 1.00 91.25 98 LEU A O 1
ATOM 755 N N . ALA A 1 99 ? -2.766 -0.065 3.232 1.00 90.19 99 ALA A N 1
ATOM 756 C CA . ALA A 1 99 ? -1.316 -0.124 3.326 1.00 90.19 99 ALA A CA 1
ATOM 757 C C . ALA A 1 99 ? -0.688 0.068 1.950 1.00 90.19 99 ALA A C 1
ATOM 759 O O . ALA A 1 99 ? -1.087 -0.601 1.012 1.00 90.19 99 ALA A O 1
ATOM 760 N N . GLY A 1 100 ? 0.377 0.860 1.887 1.00 88.56 100 GLY A N 1
ATOM 761 C CA . GLY A 1 100 ? 1.162 1.038 0.673 1.00 88.56 100 GLY A CA 1
ATOM 762 C C . GLY A 1 100 ? 2.641 1.243 0.969 1.00 88.56 100 GLY A C 1
ATOM 763 O O . GLY A 1 100 ? 3.102 1.089 2.110 1.00 88.56 100 GLY A O 1
ATOM 764 N N . PHE A 1 101 ? 3.415 1.520 -0.077 1.00 89.81 101 PHE A N 1
ATOM 765 C CA . PHE A 1 101 ? 4.863 1.669 0.033 1.00 89.81 101 PHE A CA 1
ATOM 766 C C . PHE A 1 101 ? 5.249 3.137 0.188 1.00 89.81 101 PHE A C 1
ATOM 768 O O . PHE A 1 101 ? 4.765 4.006 -0.526 1.00 89.81 101 PHE A O 1
ATOM 775 N N . VAL A 1 102 ? 6.217 3.389 1.069 1.00 92.69 102 VAL A N 1
ATOM 776 C CA . VAL A 1 102 ? 6.837 4.711 1.204 1.00 92.69 102 VAL A CA 1
ATOM 777 C C . VAL A 1 102 ? 7.690 4.998 -0.031 1.00 92.69 102 VAL A C 1
ATOM 779 O O . VAL A 1 102 ? 8.567 4.202 -0.402 1.00 92.69 102 VAL A O 1
ATOM 782 N N . GLU A 1 103 ? 7.464 6.150 -0.652 1.00 86.56 103 GLU A N 1
ATOM 783 C CA . GLU A 1 103 ? 8.230 6.603 -1.805 1.00 86.56 103 GLU A CA 1
ATOM 784 C C . GLU A 1 103 ? 9.586 7.219 -1.414 1.00 86.56 103 GLU A C 1
ATOM 786 O O . GLU A 1 103 ? 9.899 7.501 -0.256 1.00 86.56 103 GLU A O 1
ATOM 791 N N . ALA A 1 104 ? 10.474 7.386 -2.398 1.00 83.69 104 ALA A N 1
ATOM 792 C CA . ALA A 1 104 ? 11.781 7.981 -2.139 1.00 83.69 104 ALA A CA 1
ATOM 793 C C . ALA A 1 104 ? 11.639 9.484 -1.843 1.00 83.69 104 ALA A C 1
ATOM 795 O O . ALA A 1 104 ? 11.155 10.234 -2.683 1.00 83.69 104 ALA A O 1
ATOM 796 N N . GLY A 1 105 ? 12.122 9.920 -0.677 1.00 88.81 105 GLY A N 1
ATOM 797 C CA . GLY A 1 105 ? 11.991 11.312 -0.228 1.00 88.81 105 GLY A CA 1
ATOM 798 C C . GLY A 1 105 ? 10.675 11.614 0.494 1.00 88.81 105 GLY A C 1
ATOM 799 O O . GLY A 1 105 ? 10.453 12.762 0.865 1.00 88.81 105 GLY A O 1
ATOM 800 N N . GLU A 1 106 ? 9.843 10.598 0.719 1.00 95.00 106 GLU A N 1
ATOM 801 C CA . GLU A 1 106 ? 8.563 10.704 1.413 1.00 95.00 106 GLU A CA 1
ATOM 802 C C . GLU A 1 106 ? 8.710 10.383 2.911 1.00 95.00 106 GLU A C 1
ATOM 804 O O . GLU A 1 106 ? 9.482 9.496 3.298 1.00 95.00 106 GLU A O 1
ATOM 809 N N . SER A 1 107 ? 7.985 11.109 3.770 1.00 97.69 107 SER A N 1
ATOM 810 C CA . SER A 1 107 ? 7.847 10.747 5.186 1.00 97.69 107 SER A CA 1
ATOM 811 C C . SER A 1 107 ? 6.832 9.609 5.371 1.00 97.69 107 SER A C 1
ATOM 813 O O . SER A 1 107 ? 6.052 9.295 4.475 1.00 97.69 107 SER A O 1
ATOM 815 N N . LEU A 1 108 ? 6.815 8.965 6.542 1.00 97.62 108 LEU A N 1
ATOM 816 C CA . LEU A 1 108 ? 5.800 7.939 6.820 1.00 97.62 108 LEU A CA 1
ATOM 817 C C . LEU A 1 108 ? 4.397 8.553 6.873 1.00 97.62 108 LEU A C 1
ATOM 819 O O . LEU A 1 108 ? 3.426 7.936 6.445 1.00 97.62 108 LEU A O 1
ATOM 823 N N . GLU A 1 109 ? 4.305 9.771 7.396 1.00 98.25 109 GLU A N 1
ATOM 824 C CA . GLU A 1 109 ? 3.076 10.536 7.517 1.00 98.25 109 GLU A CA 1
ATOM 825 C C . GLU A 1 109 ? 2.533 10.942 6.144 1.00 98.25 109 GLU A C 1
ATOM 827 O O . GLU A 1 109 ? 1.350 10.732 5.874 1.00 98.25 109 GLU A O 1
ATOM 832 N N . ASP A 1 110 ? 3.395 11.454 5.259 1.00 97.75 110 ASP A N 1
ATOM 833 C CA . ASP A 1 110 ? 3.011 11.804 3.886 1.00 97.75 110 ASP A CA 1
ATOM 834 C C . ASP A 1 110 ? 2.555 10.565 3.109 1.00 97.75 110 ASP A C 1
ATOM 836 O O . ASP A 1 110 ? 1.525 10.622 2.440 1.00 97.75 110 ASP A O 1
ATOM 840 N N . CYS A 1 111 ? 3.240 9.427 3.286 1.00 96.88 111 CYS A N 1
ATOM 841 C CA . CYS A 1 111 ? 2.835 8.148 2.702 1.00 96.88 111 CYS A CA 1
ATOM 842 C C . CYS A 1 111 ? 1.419 7.752 3.142 1.00 96.88 111 CYS A C 1
ATOM 844 O O . CYS A 1 111 ? 0.578 7.453 2.301 1.00 96.88 111 CYS A O 1
ATOM 846 N N . VAL A 1 112 ? 1.104 7.819 4.442 1.00 97.62 112 VAL A N 1
ATOM 847 C CA . VAL A 1 112 ? -0.255 7.521 4.933 1.00 97.62 112 VAL A CA 1
ATOM 848 C C . VAL A 1 112 ? -1.289 8.465 4.317 1.00 97.62 112 VAL A C 1
ATOM 850 O O . VAL A 1 112 ? -2.371 8.019 3.942 1.00 97.62 112 VAL A O 1
ATOM 853 N N . HIS A 1 113 ? -0.989 9.760 4.200 1.00 97.88 113 HIS A N 1
ATOM 854 C CA . HIS A 1 113 ? -1.910 10.710 3.578 1.00 97.88 113 HIS A CA 1
ATOM 855 C C . HIS A 1 113 ? -2.121 10.436 2.085 1.00 97.88 113 HIS A C 1
ATOM 857 O O . HIS A 1 113 ? -3.266 10.482 1.632 1.00 97.88 113 HIS A O 1
ATOM 863 N N . ARG A 1 114 ? -1.046 10.155 1.340 1.00 97.12 114 ARG A N 1
ATOM 864 C CA . ARG A 1 114 ? -1.095 9.852 -0.092 1.00 97.12 114 ARG A CA 1
ATOM 865 C C . ARG A 1 114 ? -1.867 8.564 -0.349 1.00 97.12 114 ARG A C 1
ATOM 867 O O . ARG A 1 114 ? -2.863 8.616 -1.056 1.00 97.12 114 ARG A O 1
ATOM 874 N N . GLU A 1 115 ? -1.474 7.458 0.277 1.00 95.81 115 GLU A N 1
ATOM 875 C CA . GLU A 1 115 ? -2.088 6.141 0.059 1.00 95.81 115 GLU A CA 1
ATOM 876 C C . GLU A 1 115 ? -3.587 6.160 0.384 1.00 95.81 115 GLU A C 1
ATOM 878 O O . GLU A 1 115 ? -4.411 5.727 -0.411 1.00 95.81 115 GLU A O 1
ATOM 883 N N . VAL A 1 116 ? -3.988 6.757 1.513 1.00 96.19 116 VAL A N 1
ATOM 884 C CA . VAL A 1 116 ? -5.413 6.845 1.877 1.00 96.19 116 VAL A CA 1
ATOM 885 C C . VAL A 1 116 ? -6.208 7.706 0.882 1.00 96.19 116 VAL A C 1
ATOM 887 O O . VAL A 1 116 ? -7.371 7.405 0.593 1.00 96.19 116 VAL A O 1
ATOM 890 N N . ALA A 1 117 ? -5.605 8.773 0.353 1.00 95.56 117 ALA A N 1
ATOM 891 C CA . ALA A 1 117 ? -6.243 9.624 -0.644 1.00 95.56 117 ALA A CA 1
ATOM 892 C C . ALA A 1 117 ? -6.327 8.948 -2.024 1.00 95.56 117 ALA A C 1
ATOM 894 O O . ALA A 1 117 ? -7.357 9.071 -2.684 1.00 95.56 117 ALA A O 1
ATOM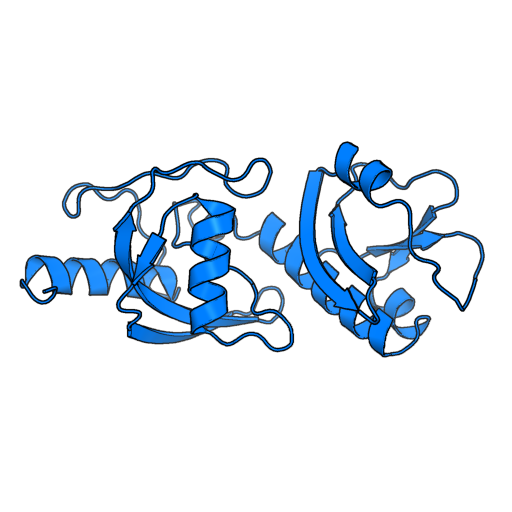 895 N N . GLU A 1 118 ? -5.281 8.238 -2.446 1.00 91.50 118 GLU A N 1
ATOM 896 C CA . GLU A 1 118 ? -5.217 7.508 -3.717 1.00 91.50 118 GLU A CA 1
ATOM 897 C C . GLU A 1 118 ? -6.179 6.312 -3.703 1.00 91.50 118 GLU A C 1
ATOM 899 O O . GLU A 1 118 ? -7.092 6.244 -4.525 1.00 91.50 118 GLU A O 1
ATOM 904 N N . GLU A 1 119 ? -6.064 5.432 -2.706 1.00 91.25 119 GLU A N 1
ATOM 905 C CA . GLU A 1 119 ? -6.761 4.144 -2.677 1.00 91.25 119 GLU A CA 1
ATOM 906 C C . GLU A 1 119 ? -8.275 4.256 -2.451 1.00 91.25 119 GLU A C 1
ATOM 908 O O . GLU A 1 119 ? -9.040 3.437 -2.974 1.00 91.25 119 GLU A O 1
ATOM 913 N N . VAL A 1 120 ? -8.725 5.219 -1.635 1.00 94.88 120 VAL A N 1
ATOM 914 C CA . VAL A 1 120 ? -10.136 5.313 -1.208 1.00 94.88 120 VAL A CA 1
ATOM 915 C C . VAL A 1 120 ? -10.716 6.731 -1.196 1.00 94.88 120 VAL A C 1
ATOM 917 O O . VAL A 1 120 ? -11.858 6.896 -0.769 1.00 94.88 120 VAL A O 1
ATOM 920 N N . ALA A 1 121 ? -9.986 7.752 -1.654 1.00 96.19 121 ALA A N 1
ATOM 921 C CA . ALA A 1 121 ? -10.460 9.138 -1.782 1.00 96.19 121 ALA A CA 1
ATOM 922 C C . ALA A 1 121 ? -10.933 9.829 -0.482 1.00 96.19 121 ALA A C 1
ATOM 924 O O . ALA A 1 121 ? -11.704 10.796 -0.529 1.00 96.19 121 ALA A O 1
ATOM 925 N N . VAL A 1 122 ? -10.456 9.387 0.689 1.00 97.38 122 VAL A N 1
ATOM 926 C CA . VAL A 1 122 ? -10.768 10.042 1.973 1.00 97.38 122 VAL A CA 1
ATOM 927 C C . VAL A 1 122 ? -9.579 10.829 2.513 1.00 97.38 122 VAL A C 1
ATOM 929 O O . VAL A 1 122 ? -8.424 10.553 2.208 1.00 97.38 122 VAL A O 1
ATOM 932 N N . THR A 1 123 ? -9.856 11.828 3.348 1.00 97.88 123 THR A N 1
ATOM 933 C CA . THR A 1 123 ? -8.834 12.623 4.034 1.00 97.88 123 THR A CA 1
ATOM 934 C C . THR A 1 123 ? -8.788 12.253 5.510 1.00 97.88 123 THR A C 1
ATOM 936 O O . THR A 1 123 ? -9.817 12.217 6.192 1.00 97.88 123 THR A O 1
ATOM 939 N N . VAL A 1 124 ? -7.577 12.015 6.013 1.00 97.88 124 VAL A N 1
ATOM 940 C CA . VAL A 1 124 ? -7.308 11.698 7.420 1.00 97.88 124 VAL A CA 1
ATOM 941 C C . VAL A 1 124 ? -6.378 12.726 8.060 1.00 97.88 124 VAL A C 1
ATOM 943 O O . VAL A 1 124 ? -5.645 13.414 7.356 1.00 97.88 124 VAL A O 1
ATOM 946 N N . GLN A 1 125 ? -6.419 12.843 9.387 1.00 97.06 125 GLN A N 1
ATOM 947 C CA . GLN A 1 125 ? -5.556 13.686 10.223 1.00 97.06 125 GLN A CA 1
ATOM 948 C C . GLN A 1 125 ? -5.237 12.983 11.552 1.00 97.06 125 GLN A C 1
ATOM 950 O O . GLN A 1 125 ? -5.682 11.860 11.791 1.00 97.06 125 GLN A O 1
ATOM 955 N N . ASP A 1 126 ? -4.462 13.645 12.416 1.00 95.50 126 ASP A N 1
ATOM 956 C CA . ASP A 1 126 ? -4.094 13.165 13.755 1.00 95.50 126 ASP A CA 1
ATOM 957 C C . ASP A 1 126 ? -3.477 11.764 13.737 1.00 95.50 126 ASP A C 1
ATOM 959 O O . ASP A 1 126 ? -3.862 10.880 14.507 1.00 95.50 126 ASP A O 1
ATOM 963 N N . LEU A 1 127 ? -2.523 11.562 12.824 1.00 97.00 127 LEU A N 1
ATOM 964 C CA . LEU A 1 127 ? -1.792 10.311 12.705 1.00 97.00 127 LEU A CA 1
ATOM 965 C C . LEU A 1 127 ? -1.077 10.024 14.026 1.00 97.00 127 LEU A C 1
ATOM 967 O O . LEU A 1 127 ? -0.324 10.846 14.550 1.00 97.00 127 LEU A O 1
ATOM 971 N N . ARG A 1 128 ? -1.304 8.827 14.563 1.00 95.88 128 ARG A N 1
ATOM 972 C CA . ARG A 1 128 ? -0.617 8.322 15.753 1.00 95.88 128 ARG A CA 1
ATOM 973 C C . ARG A 1 128 ? 0.076 7.025 15.386 1.00 95.88 128 ARG A C 1
ATOM 975 O O . ARG A 1 128 ? -0.581 6.069 14.973 1.00 95.88 128 ARG A O 1
ATOM 982 N N . TYR A 1 129 ? 1.398 7.006 15.534 1.00 97.00 129 TYR A N 1
ATOM 983 C CA . TYR A 1 129 ? 2.186 5.791 15.366 1.00 97.00 129 TYR A CA 1
ATOM 984 C C . TYR A 1 129 ? 1.676 4.712 16.326 1.00 97.00 129 TYR A C 1
ATOM 986 O O . TYR A 1 129 ? 1.559 4.946 17.530 1.00 97.00 129 TYR A O 1
ATOM 994 N N . TYR A 1 130 ? 1.381 3.537 15.781 1.00 96.38 130 TYR A N 1
ATOM 995 C CA . TYR A 1 130 ? 0.916 2.381 16.538 1.00 96.38 130 TYR A CA 1
ATOM 996 C C . TYR A 1 130 ? 2.064 1.409 16.820 1.00 96.38 130 TYR A C 1
ATOM 998 O O . TYR A 1 130 ? 2.282 0.992 17.956 1.00 96.38 130 TYR A O 1
ATOM 1006 N N . GLY A 1 131 ? 2.823 1.048 15.786 1.00 95.50 131 GLY A N 1
ATOM 1007 C CA . GLY A 1 131 ? 3.857 0.030 15.901 1.00 95.50 131 GLY A CA 1
ATOM 1008 C C . GLY A 1 131 ? 4.489 -0.321 14.564 1.00 95.50 131 GLY A C 1
ATOM 1009 O O . GLY A 1 131 ? 4.118 0.211 13.518 1.00 95.50 131 GLY A O 1
ATOM 1010 N N . SER A 1 132 ? 5.423 -1.267 14.593 1.00 95.00 132 SER A N 1
ATOM 1011 C CA . SER A 1 132 ? 6.026 -1.823 13.386 1.00 95.00 132 SER A CA 1
ATOM 1012 C C . SER A 1 132 ? 6.167 -3.338 13.472 1.00 95.00 132 SER A C 1
ATOM 1014 O O . SER A 1 132 ? 6.229 -3.923 14.555 1.00 95.00 132 SER A O 1
ATOM 1016 N N . GLN A 1 133 ? 6.174 -3.988 12.313 1.00 88.00 133 GLN A N 1
ATOM 1017 C CA . GLN A 1 133 ? 6.297 -5.433 12.195 1.00 88.00 133 GLN A CA 1
ATOM 1018 C C . GLN A 1 133 ? 7.082 -5.785 10.933 1.00 88.00 133 GLN A C 1
ATOM 1020 O O . GLN A 1 133 ? 6.756 -5.330 9.839 1.00 88.00 133 GLN A O 1
ATOM 1025 N N . SER A 1 134 ? 8.098 -6.639 11.083 1.00 82.94 134 SER A N 1
ATOM 1026 C CA . SER A 1 134 ? 8.741 -7.273 9.931 1.00 82.94 134 SER A CA 1
ATOM 1027 C C . SER A 1 134 ? 7.730 -8.164 9.219 1.00 82.94 134 SER A C 1
ATOM 1029 O O . SER A 1 134 ? 7.107 -9.024 9.846 1.00 82.94 134 SER A O 1
ATOM 1031 N N . TRP A 1 135 ? 7.569 -7.955 7.917 1.00 76.19 135 TRP A N 1
ATOM 1032 C CA . TRP A 1 135 ? 6.640 -8.698 7.089 1.00 76.19 135 TRP A CA 1
ATOM 1033 C C . TRP A 1 135 ? 7.402 -9.493 6.021 1.00 76.19 135 TRP A C 1
ATOM 1035 O O . TRP A 1 135 ? 8.007 -8.913 5.113 1.00 76.19 135 TRP A O 1
ATOM 1045 N N . PRO A 1 136 ? 7.421 -10.835 6.125 1.00 49.62 136 PRO A N 1
ATOM 1046 C CA . PRO A 1 136 ? 8.370 -11.672 5.393 1.00 49.62 136 PRO A CA 1
ATOM 1047 C C . PRO A 1 136 ? 8.035 -11.873 3.908 1.00 49.62 136 PRO A C 1
ATOM 1049 O O . PRO A 1 136 ? 8.800 -12.540 3.217 1.00 49.62 136 PRO A O 1
ATOM 1052 N N . PHE A 1 137 ? 6.926 -11.316 3.409 1.00 55.88 137 PHE A N 1
ATOM 1053 C CA . PHE A 1 137 ? 6.493 -11.474 2.021 1.00 55.88 137 PHE A CA 1
ATOM 1054 C C . PHE A 1 137 ? 6.150 -10.115 1.390 1.00 55.88 137 PHE A C 1
ATOM 1056 O O . PHE A 1 137 ? 5.127 -9.541 1.752 1.00 55.88 137 PHE A O 1
ATOM 1063 N N . PRO A 1 138 ? 6.942 -9.589 0.438 1.00 53.31 138 PRO A N 1
ATOM 1064 C CA . PRO A 1 138 ? 8.171 -10.151 -0.118 1.00 53.31 138 PRO A CA 1
ATOM 1065 C C . PRO A 1 138 ? 9.418 -9.913 0.744 1.00 53.31 138 PRO A C 1
ATOM 1067 O O . PRO A 1 138 ? 10.199 -10.843 0.804 1.00 53.31 138 PRO A O 1
ATOM 1070 N N . HIS A 1 139 ? 9.596 -8.749 1.393 1.00 69.06 139 HIS A N 1
ATOM 1071 C CA . HIS A 1 139 ? 10.613 -8.414 2.419 1.00 69.06 139 HIS A CA 1
ATOM 1072 C C . HIS A 1 139 ? 10.369 -6.962 2.896 1.00 69.06 139 HIS A C 1
ATOM 1074 O O . HIS A 1 139 ? 11.108 -6.055 2.514 1.00 69.06 139 HIS A O 1
ATOM 1080 N N . SER A 1 140 ? 9.322 -6.718 3.686 1.00 81.75 140 SER A N 1
ATOM 1081 C CA . SER A 1 140 ? 8.883 -5.353 4.031 1.00 81.75 140 SER A CA 1
ATOM 1082 C C . SER A 1 140 ? 8.939 -5.087 5.535 1.00 81.75 140 SER A C 1
ATOM 1084 O O . SER A 1 140 ? 8.826 -6.005 6.347 1.00 81.75 140 SER A O 1
ATOM 1086 N N . LEU A 1 141 ? 9.081 -3.817 5.917 1.00 89.94 141 LEU A N 1
ATOM 1087 C CA . LEU A 1 141 ? 8.788 -3.351 7.271 1.00 89.94 141 LEU A CA 1
ATOM 1088 C C . LEU A 1 141 ? 7.426 -2.664 7.238 1.00 89.94 141 LEU A C 1
ATOM 1090 O O . LEU A 1 141 ? 7.289 -1.609 6.628 1.00 89.94 141 LEU A O 1
ATOM 1094 N N . MET A 1 142 ? 6.434 -3.255 7.895 1.00 92.25 142 MET A N 1
ATOM 1095 C CA . MET A 1 142 ? 5.149 -2.598 8.091 1.00 92.25 142 MET A CA 1
ATOM 1096 C C . MET A 1 142 ? 5.296 -1.587 9.215 1.00 92.25 142 MET A C 1
ATOM 1098 O O . MET A 1 142 ? 5.767 -1.943 10.298 1.00 92.25 142 MET A O 1
ATOM 1102 N N . VAL A 1 143 ? 4.857 -0.357 8.973 1.00 96.44 143 VAL A N 1
ATOM 1103 C CA . VAL A 1 143 ? 4.720 0.671 10.000 1.00 96.44 143 VAL A CA 1
ATOM 1104 C C . VAL A 1 143 ? 3.263 1.094 10.039 1.00 96.44 143 VAL A C 1
ATOM 1106 O O . VAL A 1 143 ? 2.720 1.548 9.040 1.00 96.44 143 VAL A O 1
ATOM 1109 N N . ALA A 1 144 ? 2.612 0.873 11.175 1.00 96.38 144 ALA A N 1
ATOM 1110 C CA . ALA A 1 144 ? 1.185 1.092 11.322 1.00 96.38 144 ALA A CA 1
ATOM 1111 C C . ALA A 1 144 ? 0.906 2.403 12.052 1.00 96.38 144 ALA A C 1
ATOM 1113 O O . ALA A 1 144 ? 1.545 2.723 13.059 1.00 96.38 144 ALA A O 1
ATOM 1114 N N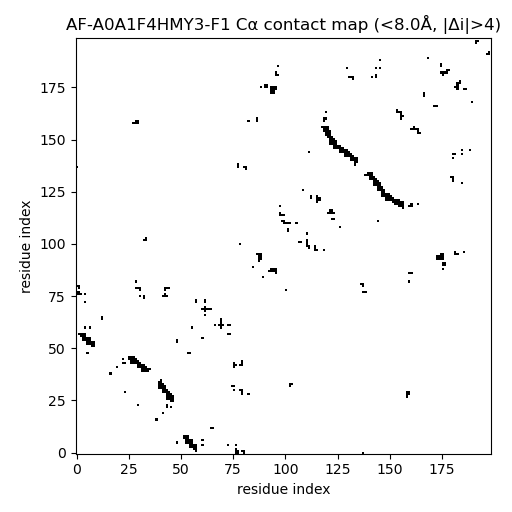 . PHE A 1 145 ? -0.118 3.101 11.575 1.00 97.75 145 PHE A N 1
ATOM 1115 C CA . PHE A 1 145 ? -0.682 4.289 12.193 1.00 97.75 145 PHE A CA 1
ATOM 1116 C C . PHE A 1 145 ? -2.177 4.092 12.405 1.00 97.75 145 PHE A C 1
ATOM 1118 O O . PHE A 1 145 ? -2.851 3.401 11.642 1.00 97.75 145 PHE A O 1
ATOM 1125 N N . THR A 1 146 ? -2.702 4.742 13.432 1.00 96.50 146 THR A N 1
ATOM 1126 C CA . THR A 1 146 ? -4.126 5.068 13.511 1.00 96.50 146 THR A CA 1
ATOM 1127 C C . THR A 1 146 ? -4.319 6.513 13.066 1.00 96.50 146 THR A C 1
ATOM 1129 O O . THR A 1 146 ? -3.455 7.343 13.352 1.00 96.50 146 THR A O 1
ATOM 1132 N N . ALA A 1 147 ? -5.442 6.835 12.431 1.00 95.94 147 ALA A N 1
ATOM 1133 C CA . ALA A 1 147 ? -5.740 8.192 11.978 1.00 95.94 147 ALA A CA 1
ATOM 1134 C C . ALA A 1 147 ? -7.235 8.511 12.121 1.00 95.94 147 ALA A C 1
ATOM 1136 O O . ALA A 1 147 ? -8.072 7.607 12.179 1.00 95.94 147 ALA A O 1
ATOM 1137 N N . ARG A 1 148 ? -7.570 9.801 12.180 1.00 95.56 148 ARG A N 1
ATOM 1138 C CA . ARG A 1 148 ? -8.944 10.309 12.254 1.00 95.56 148 ARG A CA 1
ATOM 1139 C C . ARG A 1 148 ? -9.423 10.731 10.870 1.00 95.56 148 ARG A C 1
ATOM 1141 O O . ARG A 1 148 ? -8.775 11.546 10.224 1.00 95.56 148 ARG A O 1
ATOM 1148 N N . TRP A 1 149 ? -10.574 10.224 10.436 1.00 96.25 149 TRP A N 1
ATOM 1149 C CA . TRP A 1 149 ? -11.249 10.713 9.231 1.00 96.25 149 TRP A CA 1
ATOM 1150 C C . TRP A 1 149 ? -11.743 12.152 9.428 1.00 96.25 149 TRP A C 1
ATOM 1152 O O . TRP A 1 149 ? -12.330 12.463 10.466 1.00 96.25 149 TRP A O 1
ATOM 1162 N N . VAL A 1 150 ? -11.519 13.015 8.434 1.00 97.31 150 VAL A N 1
ATOM 1163 C CA . VAL A 1 150 ? -11.949 14.426 8.465 1.00 97.31 150 VAL A CA 1
ATOM 1164 C C . VAL A 1 150 ? -12.716 14.875 7.217 1.00 97.31 150 VAL A C 1
ATOM 1166 O O . VAL A 1 150 ? -13.245 15.985 7.203 1.00 97.31 150 VAL A O 1
ATOM 1169 N N . GLY A 1 151 ? -12.804 14.044 6.175 1.00 97.31 151 GLY A N 1
ATOM 1170 C CA . GLY A 1 151 ? -13.558 14.375 4.967 1.00 97.31 151 GLY A CA 1
ATOM 1171 C C . GLY A 1 151 ? -13.377 13.379 3.822 1.00 97.31 151 GLY A C 1
ATOM 1172 O O . GLY A 1 151 ? -12.581 12.445 3.908 1.00 97.31 151 GLY A O 1
ATOM 1173 N N . GLY A 1 152 ? -14.124 13.600 2.739 1.00 95.81 152 GLY A N 1
ATOM 1174 C CA . GLY A 1 152 ? -14.161 12.720 1.569 1.00 95.81 152 GLY A CA 1
ATOM 1175 C C . GLY A 1 152 ? -15.156 11.565 1.712 1.00 95.81 152 GLY A C 1
ATOM 1176 O O . GLY A 1 152 ? -15.598 11.231 2.814 1.00 95.81 152 GLY A O 1
ATOM 1177 N N . GLU A 1 153 ? -15.507 10.970 0.578 1.00 95.62 153 GLU A N 1
ATOM 1178 C CA . GLU A 1 153 ? -16.354 9.780 0.480 1.00 95.62 153 GLU A CA 1
ATOM 1179 C C . GLU A 1 153 ? -15.509 8.620 -0.041 1.00 95.62 153 GLU A C 1
ATOM 1181 O O . GLU A 1 153 ? -14.595 8.839 -0.832 1.00 95.62 153 GLU A O 1
ATOM 1186 N N . ILE A 1 154 ? -15.806 7.393 0.400 1.00 94.50 154 ILE A N 1
ATOM 1187 C CA . ILE A 1 154 ? -15.050 6.221 -0.051 1.00 94.50 154 ILE A CA 1
ATOM 1188 C C . ILE A 1 154 ? -15.292 6.015 -1.548 1.00 94.50 154 ILE A C 1
ATOM 1190 O O . ILE A 1 154 ? -16.400 5.669 -1.959 1.00 94.50 154 ILE A O 1
ATOM 1194 N N . VAL A 1 155 ? -14.233 6.168 -2.339 1.00 92.75 155 VAL A N 1
ATOM 1195 C CA . VAL A 1 155 ? -14.201 5.836 -3.765 1.00 92.75 155 VAL A CA 1
ATOM 1196 C C . VAL A 1 155 ? -12.985 4.942 -4.011 1.00 92.75 155 VAL A C 1
ATOM 1198 O O . VAL A 1 155 ? -11.873 5.458 -4.070 1.00 92.75 155 VAL A O 1
ATOM 1201 N N . PRO A 1 156 ? -13.168 3.612 -4.128 1.00 88.50 156 PRO A N 1
ATOM 1202 C CA . PRO A 1 156 ? -12.060 2.688 -4.349 1.00 88.50 156 PRO A CA 1
ATOM 1203 C C . PRO A 1 156 ? -11.325 2.955 -5.666 1.00 88.50 156 PRO A C 1
ATOM 1205 O O . PRO A 1 156 ? -11.961 3.081 -6.719 1.00 88.50 156 PRO A O 1
ATOM 1208 N N . GLN A 1 157 ? -9.992 2.977 -5.624 1.00 84.12 157 GLN A N 1
ATOM 1209 C CA . GLN A 1 157 ? -9.152 3.108 -6.811 1.00 84.12 157 GLN A CA 1
ATOM 1210 C C . GLN A 1 157 ? -9.302 1.889 -7.737 1.00 84.12 157 GLN A C 1
ATOM 1212 O O . GLN A 1 157 ? -8.976 0.759 -7.345 1.00 84.12 157 GLN A O 1
ATOM 1217 N N . PRO A 1 158 ? -9.730 2.084 -9.002 1.00 78.94 158 PRO A N 1
ATOM 1218 C CA . PRO A 1 158 ? -9.877 0.984 -9.943 1.00 78.94 158 PRO A CA 1
ATOM 1219 C C . PRO A 1 158 ? -8.551 0.267 -10.218 1.00 78.94 158 PRO A C 1
ATOM 1221 O O . PRO A 1 158 ? -7.592 0.863 -10.722 1.00 78.94 158 PRO A O 1
ATOM 1224 N N . GLY A 1 159 ? -8.550 -1.043 -9.969 1.00 71.00 159 GLY A N 1
ATOM 1225 C CA . GLY A 1 159 ? -7.405 -1.928 -10.193 1.00 71.00 159 GLY A CA 1
ATOM 1226 C C . GLY A 1 159 ? -6.543 -2.184 -8.956 1.00 71.00 159 GLY A C 1
ATOM 1227 O O . GLY A 1 159 ? -5.650 -3.020 -9.044 1.00 71.00 159 GLY A O 1
ATOM 1228 N N . GLU A 1 160 ? -6.835 -1.528 -7.831 1.00 75.25 160 GLU A N 1
ATOM 1229 C CA . GLU A 1 160 ? -6.070 -1.648 -6.583 1.00 75.25 160 GLU A CA 1
ATOM 1230 C C . GLU A 1 160 ? -6.968 -2.087 -5.422 1.00 75.25 160 GLU A C 1
ATOM 1232 O O . GLU A 1 160 ? -6.781 -3.172 -4.866 1.00 75.25 160 GLU A O 1
ATOM 1237 N N . ILE A 1 161 ? -8.036 -1.327 -5.152 1.00 79.81 161 ILE A N 1
ATOM 1238 C CA . ILE A 1 161 ? -9.034 -1.662 -4.134 1.00 79.81 161 ILE A CA 1
ATOM 1239 C C . ILE A 1 161 ? -10.318 -2.155 -4.804 1.00 79.81 161 ILE A C 1
ATOM 1241 O O . ILE A 1 161 ? -11.013 -1.411 -5.492 1.00 79.81 161 ILE A O 1
ATOM 1245 N N . GLU A 1 162 ? -10.662 -3.424 -4.579 1.00 81.12 162 GLU A N 1
ATOM 1246 C CA . GLU A 1 162 ? -11.914 -4.007 -5.082 1.00 81.12 162 GLU A CA 1
ATOM 1247 C C . GLU A 1 162 ? -13.125 -3.559 -4.253 1.00 81.12 162 GLU A C 1
ATOM 1249 O O . GLU A 1 162 ? -14.184 -3.259 -4.802 1.00 81.12 162 GLU A O 1
ATOM 1254 N N . HIS A 1 163 ? -12.972 -3.504 -2.925 1.00 83.19 163 HIS A N 1
ATOM 1255 C CA . HIS A 1 163 ? -14.048 -3.142 -2.007 1.00 83.19 163 HIS A CA 1
ATOM 1256 C C . HIS A 1 163 ? -13.508 -2.441 -0.760 1.00 83.19 163 HIS A C 1
ATOM 1258 O O . HIS A 1 163 ? -12.656 -2.985 -0.060 1.00 83.19 163 HIS A O 1
ATOM 1264 N N . ALA A 1 164 ? -14.064 -1.273 -0.435 1.00 89.38 164 ALA A N 1
ATOM 1265 C CA . ALA A 1 164 ? -13.816 -0.552 0.810 1.00 89.38 164 ALA A CA 1
ATOM 1266 C C . ALA A 1 164 ? -15.141 -0.034 1.379 1.00 89.38 164 ALA A C 1
ATOM 1268 O O . ALA A 1 164 ? -16.039 0.361 0.638 1.00 89.38 164 ALA A O 1
ATOM 1269 N N . GLN A 1 165 ? -15.280 -0.057 2.703 1.00 90.38 165 GLN A N 1
ATOM 1270 C CA . GLN A 1 165 ? -16.473 0.436 3.388 1.00 90.38 165 GLN A CA 1
ATOM 1271 C C . GLN A 1 165 ? -16.142 0.864 4.816 1.00 90.38 165 GLN A C 1
ATOM 1273 O O . GLN A 1 165 ? -15.194 0.368 5.427 1.00 90.38 165 GLN A O 1
ATOM 1278 N N . TRP A 1 166 ? -16.976 1.743 5.363 1.00 92.88 166 TRP A N 1
ATOM 1279 C CA . TRP A 1 166 ? -16.999 2.009 6.794 1.00 92.88 166 TRP A CA 1
ATOM 1280 C C . TRP A 1 166 ? -17.676 0.854 7.527 1.00 92.88 166 TRP A C 1
ATOM 1282 O O . TRP A 1 166 ? -18.711 0.354 7.088 1.00 92.88 166 TRP A O 1
ATOM 1292 N N . PHE A 1 167 ? -17.122 0.465 8.671 1.00 91.62 167 PHE A N 1
ATOM 1293 C CA . PHE A 1 167 ? -17.703 -0.565 9.523 1.00 91.62 167 PHE A CA 1
ATOM 1294 C C . PHE A 1 167 ? -18.040 0.012 10.892 1.00 91.62 167 PHE A C 1
ATOM 1296 O O . PHE A 1 167 ? -17.228 0.718 11.493 1.00 91.62 167 PHE A O 1
ATOM 1303 N N . ALA A 1 168 ? -19.227 -0.317 11.401 1.00 90.69 168 ALA A N 1
ATOM 1304 C CA . ALA A 1 168 ? -19.564 -0.018 12.783 1.00 90.69 168 ALA A CA 1
ATOM 1305 C C . ALA A 1 168 ? -18.685 -0.861 13.721 1.00 90.69 168 ALA A C 1
ATOM 1307 O O . ALA A 1 168 ? -18.399 -2.028 13.450 1.00 90.69 168 ALA A O 1
ATOM 1308 N N . ILE A 1 169 ? -18.249 -0.262 14.829 1.00 89.75 169 ILE A N 1
ATOM 1309 C CA . ILE A 1 169 ? -17.292 -0.860 15.777 1.00 89.75 169 ILE A CA 1
ATOM 1310 C C . ILE A 1 169 ? -17.827 -2.169 16.382 1.00 89.75 169 ILE A C 1
ATOM 1312 O O . ILE A 1 169 ? -17.058 -3.071 16.710 1.00 89.75 169 ILE A O 1
ATOM 1316 N N . ASP A 1 170 ? -19.144 -2.281 16.524 1.00 88.94 170 ASP A N 1
ATOM 1317 C CA . ASP A 1 170 ? -19.869 -3.445 17.036 1.00 88.94 170 ASP A CA 1
ATOM 1318 C C . ASP A 1 170 ? -20.302 -4.440 15.943 1.00 88.94 170 ASP A C 1
ATOM 1320 O O . ASP A 1 170 ? -20.808 -5.515 16.262 1.00 88.94 170 ASP A O 1
ATOM 1324 N N . ALA A 1 171 ? -20.058 -4.124 14.667 1.00 90.12 171 ALA A N 1
ATOM 1325 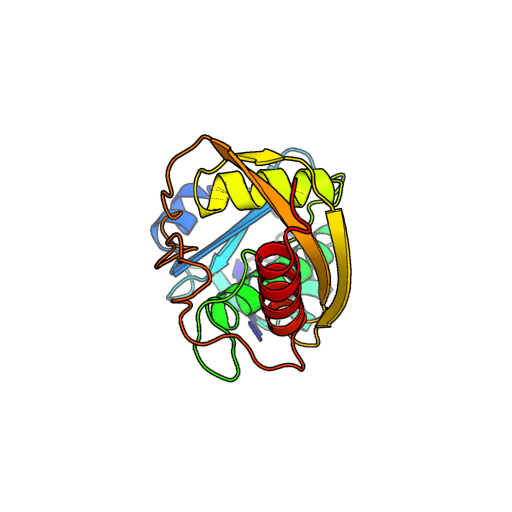C CA . ALA A 1 171 ? -20.433 -4.937 13.511 1.00 90.12 171 ALA A CA 1
ATOM 1326 C C . ALA A 1 171 ? -19.284 -5.065 12.493 1.00 90.12 171 ALA A C 1
ATOM 1328 O O . ALA A 1 171 ? -19.489 -4.999 11.278 1.00 90.12 171 ALA A O 1
ATOM 1329 N N . LEU A 1 172 ? -18.058 -5.245 12.990 1.00 88.56 172 LEU A N 1
ATOM 1330 C CA . LEU A 1 172 ? -16.903 -5.527 12.141 1.00 88.56 172 LEU A CA 1
ATOM 1331 C C . LEU A 1 172 ? -17.062 -6.877 11.419 1.00 88.56 172 LEU A C 1
ATOM 1333 O O . LEU A 1 172 ? -17.653 -7.811 11.972 1.00 88.56 172 LEU A O 1
ATOM 1337 N N . PRO A 1 173 ? -16.486 -7.026 10.211 1.00 87.69 173 PRO A N 1
ATOM 1338 C CA . PRO A 1 173 ? -16.348 -8.327 9.576 1.00 87.69 173 PRO A CA 1
ATOM 1339 C C . PRO A 1 173 ? -15.351 -9.181 10.380 1.00 87.69 173 PRO A C 1
ATOM 1341 O O . PRO A 1 173 ? -14.970 -8.863 11.511 1.00 87.69 173 PRO A O 1
ATOM 1344 N N . GLY A 1 174 ? -14.868 -10.278 9.791 1.00 85.94 174 GLY A N 1
ATOM 1345 C CA . GLY A 1 174 ? -13.670 -10.919 10.328 1.00 85.94 174 GLY A CA 1
ATOM 1346 C C . GLY A 1 174 ? -12.560 -9.882 10.568 1.00 85.94 174 GLY A C 1
ATOM 1347 O O . GLY A 1 174 ? -12.482 -8.861 9.886 1.00 85.94 174 GLY A O 1
ATOM 1348 N N . ILE A 1 175 ? -11.663 -10.163 11.507 1.00 86.69 175 ILE A N 1
ATOM 1349 C CA . ILE A 1 175 ? -10.448 -9.367 11.710 1.00 86.69 175 ILE A CA 1
ATOM 1350 C C . ILE A 1 175 ? -9.255 -10.271 11.402 1.00 86.69 175 ILE A C 1
ATOM 1352 O O . ILE A 1 175 ? -9.279 -11.433 11.833 1.00 86.69 175 ILE A O 1
ATOM 1356 N N . PRO A 1 176 ? -8.201 -9.765 10.732 1.00 85.38 176 PRO A N 1
ATOM 1357 C CA . PRO A 1 176 ? -6.972 -10.517 10.537 1.00 85.38 176 PRO A CA 1
ATOM 1358 C C . PRO A 1 176 ? -6.437 -11.161 11.837 1.00 85.38 176 PRO A C 1
ATOM 1360 O O . PRO A 1 176 ? -6.716 -10.689 12.952 1.00 85.38 176 PRO A O 1
ATOM 1363 N N . PRO A 1 177 ? -5.674 -12.264 11.732 1.00 78.62 177 PRO A N 1
ATOM 1364 C CA . PRO A 1 177 ? -5.167 -12.981 12.894 1.00 78.62 177 PRO A CA 1
ATOM 1365 C C . PRO A 1 177 ? -4.279 -12.113 13.788 1.00 78.62 177 PRO A C 1
ATOM 1367 O O . PRO A 1 177 ? -3.594 -11.207 13.327 1.00 78.62 177 PRO A O 1
ATOM 1370 N N . ARG A 1 178 ? -4.204 -12.467 15.074 1.00 79.38 178 ARG A N 1
ATOM 1371 C CA . ARG A 1 178 ? -3.401 -11.755 16.086 1.00 79.38 178 ARG A CA 1
ATOM 1372 C C . ARG A 1 178 ? -1.883 -11.836 15.892 1.00 79.38 178 ARG A C 1
ATOM 1374 O O . ARG A 1 178 ? -1.174 -11.373 16.761 1.00 79.38 178 ARG A O 1
ATOM 1381 N N . PHE A 1 179 ? -1.370 -12.465 14.838 1.00 78.69 179 PHE A N 1
ATOM 1382 C CA . PHE A 1 179 ? 0.056 -12.361 14.520 1.00 78.69 179 PHE A CA 1
ATOM 1383 C C . PHE A 1 179 ? 0.336 -11.220 13.536 1.00 78.69 179 PHE A C 1
ATOM 1385 O O . PHE A 1 179 ? 1.496 -10.856 13.386 1.00 78.69 179 PHE A O 1
ATOM 1392 N N . SER A 1 180 ? -0.673 -10.678 12.836 1.00 84.12 180 SER A N 1
ATOM 1393 C CA . SER A 1 180 ? -0.475 -9.581 11.886 1.00 84.12 180 SER A CA 1
ATOM 1394 C C . SER A 1 180 ? -0.655 -8.228 12.565 1.00 84.12 180 SER A C 1
ATOM 1396 O O . SER A 1 180 ? -1.536 -8.050 13.411 1.00 84.12 180 SER A O 1
ATOM 1398 N N . ILE A 1 181 ? 0.153 -7.247 12.164 1.00 89.94 181 ILE A N 1
ATOM 1399 C CA . ILE A 1 181 ? 0.060 -5.883 12.691 1.00 89.94 181 ILE A CA 1
ATOM 1400 C C . ILE A 1 181 ? -1.308 -5.254 12.414 1.00 89.94 181 ILE A C 1
ATOM 1402 O O . ILE A 1 181 ? -1.839 -4.580 13.286 1.00 89.94 181 ILE A O 1
ATOM 1406 N N . ALA A 1 182 ? -1.937 -5.555 11.273 1.00 89.62 182 ALA A N 1
ATOM 1407 C CA . ALA A 1 182 ? -3.304 -5.121 10.983 1.00 89.62 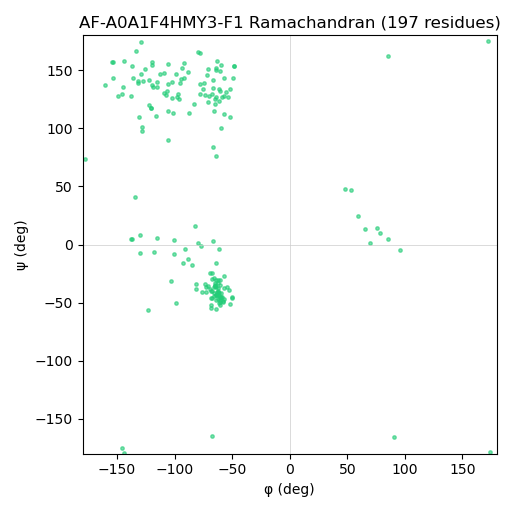182 ALA A CA 1
ATOM 1408 C C . ALA A 1 182 ? -4.325 -5.729 11.963 1.00 89.62 182 ALA A C 1
ATOM 1410 O O . ALA A 1 182 ? -5.234 -5.044 12.427 1.00 89.62 182 ALA A O 1
ATOM 1411 N N . GLY A 1 183 ? -4.168 -7.010 12.318 1.00 89.12 183 GLY A N 1
ATOM 1412 C CA . GLY A 1 183 ? -5.033 -7.676 13.291 1.00 89.12 183 GLY A CA 1
ATOM 1413 C C . GLY A 1 183 ? -4.903 -7.091 14.698 1.00 89.12 183 GLY A C 1
ATOM 1414 O O . GLY A 1 183 ? -5.903 -6.987 15.410 1.00 89.12 183 GLY A O 1
ATOM 1415 N N . HIS A 1 184 ? -3.691 -6.692 15.089 1.00 91.62 184 HIS A N 1
ATOM 1416 C CA . HIS A 1 184 ? -3.428 -5.968 16.332 1.00 91.62 184 HIS A CA 1
ATOM 1417 C C . HIS A 1 184 ? -4.014 -4.547 16.306 1.00 91.62 184 HIS A C 1
ATOM 1419 O O . HIS A 1 184 ? -4.825 -4.210 17.168 1.00 91.62 184 HIS A O 1
ATOM 1425 N N . LEU A 1 185 ? -3.699 -3.772 15.261 1.00 94.62 185 LEU A N 1
ATOM 1426 C CA . LEU A 1 185 ? -4.157 -2.397 15.052 1.00 94.62 185 LEU A CA 1
ATOM 1427 C C . LEU A 1 185 ? -5.679 -2.277 15.180 1.00 94.62 185 LEU A C 1
ATOM 1429 O O . LEU A 1 185 ? -6.170 -1.454 15.949 1.00 94.62 185 LEU A O 1
ATOM 1433 N N . ILE A 1 186 ? -6.431 -3.120 14.463 1.00 92.88 186 ILE A N 1
ATOM 1434 C CA . ILE A 1 186 ? -7.899 -3.068 14.461 1.00 92.88 186 ILE A CA 1
ATOM 1435 C C . ILE A 1 186 ? -8.455 -3.381 15.857 1.00 92.88 186 ILE A C 1
ATOM 1437 O O . ILE A 1 186 ? -9.304 -2.647 16.357 1.00 92.88 186 ILE A O 1
ATOM 1441 N N . ARG A 1 187 ? -7.979 -4.449 16.513 1.00 92.81 187 ARG A N 1
ATOM 1442 C CA . ARG A 1 187 ? -8.495 -4.864 17.833 1.00 92.81 187 ARG A CA 1
ATOM 1443 C C . ARG A 1 187 ? -8.229 -3.821 18.909 1.00 92.81 187 ARG A C 1
ATOM 1445 O O . ARG A 1 187 ? -9.125 -3.534 19.700 1.00 92.81 187 ARG A O 1
ATOM 1452 N N . ASP A 1 188 ? -7.026 -3.265 18.928 1.00 94.12 188 ASP A N 1
ATOM 1453 C CA . ASP A 1 188 ? -6.631 -2.299 19.947 1.00 94.12 188 ASP A CA 1
ATOM 1454 C C . ASP A 1 188 ? -7.324 -0.952 19.721 1.00 94.12 188 ASP A C 1
ATOM 1456 O O . ASP A 1 188 ? -7.772 -0.326 20.680 1.00 94.12 188 ASP A O 1
ATOM 1460 N N . THR A 1 189 ? -7.508 -0.547 18.458 1.00 92.69 189 THR A N 1
ATOM 1461 C CA . THR A 1 189 ? -8.283 0.655 18.111 1.00 92.69 189 THR A CA 1
ATOM 1462 C C . THR A 1 189 ? -9.738 0.513 18.555 1.00 92.69 189 THR A C 1
ATOM 1464 O O . THR A 1 189 ? -10.262 1.401 19.222 1.00 92.69 189 THR A O 1
ATOM 1467 N N . VAL A 1 190 ? -10.377 -0.629 18.279 1.00 92.69 190 VAL A N 1
ATOM 1468 C CA . VAL A 1 190 ? -11.748 -0.928 18.730 1.00 92.69 190 VAL A CA 1
ATOM 1469 C C . VAL A 1 190 ? -11.863 -0.856 20.248 1.00 92.69 190 VAL A C 1
ATOM 1471 O O . VAL A 1 190 ? -12.752 -0.179 20.764 1.00 92.69 190 VAL A O 1
ATOM 1474 N N . ALA A 1 191 ? -10.951 -1.515 20.966 1.00 92.38 191 ALA A N 1
ATOM 1475 C CA . ALA A 1 191 ? -10.948 -1.508 22.424 1.00 92.38 191 ALA A CA 1
ATOM 1476 C C . ALA A 1 191 ? -10.769 -0.085 22.981 1.00 92.38 191 ALA A C 1
ATOM 1478 O O . ALA A 1 191 ? -11.477 0.309 23.908 1.00 92.38 191 ALA A O 1
ATOM 1479 N N . ALA A 1 192 ? -9.872 0.708 22.388 1.00 90.94 192 ALA A N 1
ATOM 1480 C CA . ALA A 1 192 ? -9.654 2.096 22.777 1.00 90.94 192 ALA A CA 1
ATOM 1481 C C . ALA A 1 192 ? -10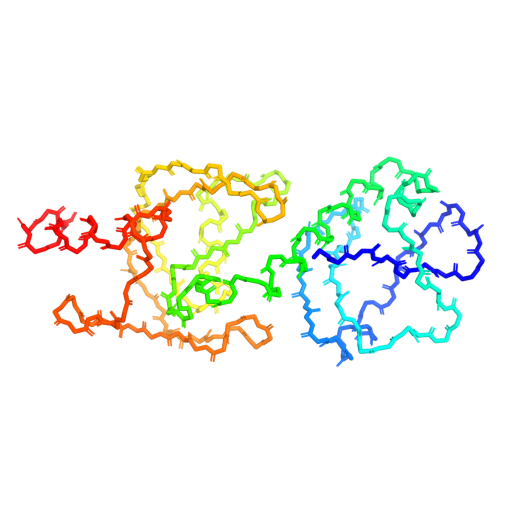.894 2.969 22.528 1.00 90.94 192 ALA A C 1
ATOM 1483 O O . ALA A 1 192 ? -11.269 3.751 23.399 1.00 90.94 192 ALA A O 1
ATOM 1484 N N . MET A 1 193 ? -11.563 2.822 21.380 1.00 90.00 193 MET A N 1
ATOM 1485 C CA . MET A 1 193 ? -12.784 3.573 21.066 1.00 90.00 193 MET A CA 1
ATOM 1486 C C . MET A 1 193 ? -13.943 3.199 22.000 1.00 90.00 193 MET A C 1
ATOM 1488 O O . MET A 1 193 ? -14.632 4.083 22.503 1.00 90.00 193 MET A O 1
ATOM 1492 N N . GLN A 1 194 ? -14.122 1.910 22.305 1.00 89.94 194 GLN A N 1
ATOM 1493 C CA . GLN A 1 194 ? -15.136 1.439 23.260 1.00 89.94 194 GLN A CA 1
ATOM 1494 C C . GLN A 1 194 ? -14.881 1.941 24.688 1.00 89.94 194 GLN A C 1
ATOM 1496 O O . GLN A 1 194 ? -15.826 2.174 25.438 1.00 89.94 194 GLN A O 1
ATOM 1501 N N . ALA A 1 195 ? -13.616 2.151 25.056 1.00 89.31 195 ALA A N 1
ATOM 1502 C CA . ALA A 1 195 ? -13.225 2.742 26.332 1.00 89.31 195 ALA A CA 1
ATOM 1503 C C . ALA A 1 195 ? -13.341 4.283 26.367 1.00 89.31 195 ALA A C 1
ATOM 1505 O O . ALA A 1 195 ? -13.001 4.891 27.381 1.00 89.31 195 ALA A O 1
ATOM 1506 N N . GLY A 1 196 ? -13.789 4.929 25.281 1.00 82.94 196 GLY A N 1
ATOM 1507 C CA . GLY A 1 196 ? -13.864 6.391 25.165 1.00 82.94 196 GLY A CA 1
ATOM 1508 C C . GLY A 1 196 ? -12.511 7.077 24.933 1.00 82.94 196 GLY A C 1
ATOM 1509 O O . GLY A 1 196 ? -12.401 8.289 25.083 1.00 82.94 196 GLY A O 1
ATOM 1510 N N . GLY A 1 197 ? -11.472 6.317 24.576 1.00 68.00 197 GLY A N 1
ATOM 1511 C CA . GLY A 1 197 ? -10.083 6.771 24.436 1.00 68.00 197 GLY A CA 1
ATOM 1512 C C . GLY A 1 197 ? -9.737 7.457 23.111 1.00 68.00 197 GLY A C 1
ATOM 1513 O O . GLY A 1 197 ? -8.558 7.585 22.786 1.00 68.00 197 GLY A O 1
ATOM 1514 N N . TRP A 1 198 ? -10.733 7.884 22.338 1.00 61.69 198 TRP A N 1
ATOM 1515 C CA . TRP A 1 198 ? -10.550 8.576 21.063 1.00 61.69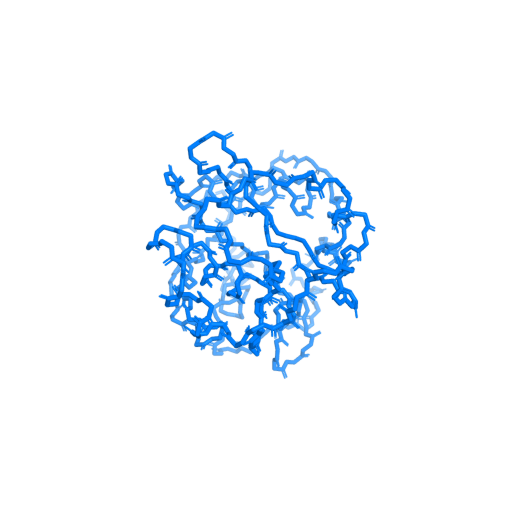 198 TRP A CA 1
ATOM 1516 C C . TRP A 1 198 ? -11.364 9.872 21.062 1.00 61.69 198 TRP A C 1
ATOM 1518 O O . TRP A 1 198 ? -12.572 9.853 20.839 1.00 61.69 198 TRP A O 1
ATOM 1528 N N . GLY A 1 199 ? -10.676 10.977 21.359 1.00 52.03 199 GLY A N 1
ATOM 1529 C CA . GLY A 1 199 ? -11.140 12.360 21.238 1.00 52.03 199 GLY A CA 1
ATOM 1530 C C . GLY A 1 199 ? -10.148 13.168 20.417 1.00 52.03 199 GLY A C 1
ATOM 1531 O O . GLY A 1 199 ? -8.927 12.896 20.560 1.00 52.03 199 GLY A O 1
#

pLDDT: mean 84.4, std 11.48, range [48.97, 98.25]

Secondary structure (DSSP, 8-state):
---EEEEESS--SS-PPP-HHHHHHS-SEEEEEEEETTEEEEEEE-SSPPTTEEEEEHHHHHHHS-HHHHHHHHHHHHHHHHHHHHSS-TTT--------PPPTT--HHHHHHHHHHHHH--EEEEEEEEEEEEETTTTEEEEEEEEEEEE----PPTTT-S------TTS------TTSHHHHHHHHHHHHHHTT---

Solvent-accessible surface area (backbone atoms only — not comparable to full-atom values): 12220 Å² total; per-residue (Å²): 119,64,54,57,41,76,41,59,73,67,90,59,94,70,80,69,90,68,76,54,69,69,55,61,75,62,35,78,34,72,44,82,66,52,70,57,97,88,39,82,39,70,30,70,41,61,90,62,78,55,94,67,39,42,78,32,52,36,73,63,48,34,71,73,39,60,72,70,57,19,52,49,52,53,50,33,37,38,52,56,32,33,61,76,53,56,78,30,34,80,88,75,70,24,68,67,70,90,83,78,78,73,48,90,93,53,48,76,67,55,32,55,53,48,46,44,34,60,43,27,39,32,42,68,44,80,73,39,85,70,52,71,42,84,37,83,74,69,78,44,76,45,74,45,67,46,67,41,81,77,45,71,59,86,46,56,28,88,79,74,39,92,79,81,80,91,66,54,88,93,61,58,73,70,70,43,58,84,87,41,66,57,22,43,51,54,53,53,50,48,54,36,50,77,70,66,71,69,128

Sequence (199 aa):
MQRELLLPDEQAPDFQPLEVARFLADATARHYLGRLAEVDCWAVSLPAPPPGWQPRPLRSAMQSLVPVLGALAGRAAQALEWDRSHRFCGVCGTPTALAGFVEAGESLEDCVHREVAEEVAVTVQDLRYYGSQSWPFPHSLMVAFTARWVGGEIVPQPGEIEHAQWFAIDALPGIPPRFSIAGHLIRDTVAAMQAGGWG